Protein AF-A0A1F6TZZ5-F1 (afdb_monomer_lite)

Sequence (284 aa):
YVLGDTPPGDLNQVAGKVRQALASRGFEVVGSYAPYPGAIVICATNQELKAAAAKAKNGGFGVAQRVAVTEAKGKLQVSYVNPEYLGIAYGLGKLEGVSAALKTALGANKTFGSKGIPAEKLGPGEYHYGMLMPYFQDVDLLRDYPDYKTAVETVEKNLAAGAGGTVRVYRIDLPGKEVSVFGVGIPTGAIDGPGKGDKDTDKEIMDIVDWQELRHTAFLPYELMVTGGRIIALRGRYRIALHFPDTTMTGAHGFTKITTAPFGIMVALEAASGFKRDLPTRNE

pLDDT: mean 93.43, std 9.79, range [37.53, 98.94]

Structure (mmCIF, N/CA/C/O backbone):
data_AF-A0A1F6TZZ5-F1
#
_entry.id   AF-A0A1F6TZZ5-F1
#
loop_
_atom_site.group_PDB
_atom_site.id
_atom_site.type_symbol
_atom_site.label_atom_id
_atom_site.label_alt_id
_atom_site.label_comp_id
_atom_site.label_asym_id
_atom_site.label_entity_id
_atom_site.label_seq_id
_atom_site.pdbx_PDB_ins_code
_atom_site.Cartn_x
_atom_site.Cartn_y
_atom_site.Cartn_z
_atom_site.occupancy
_atom_site.B_iso_or_equiv
_atom_site.auth_seq_id
_atom_site.auth_comp_id
_atom_site.auth_asym_id
_atom_site.auth_atom_id
_atom_site.pdbx_PDB_model_num
ATOM 1 N N . TYR A 1 1 ? -12.246 3.348 4.617 1.00 97.38 1 TYR A N 1
ATOM 2 C CA . TYR A 1 1 ? -11.838 2.132 5.355 1.00 97.38 1 TYR A CA 1
ATOM 3 C C . TYR A 1 1 ? -13.040 1.485 6.015 1.00 97.38 1 TYR A C 1
ATOM 5 O O . TYR A 1 1 ? -14.100 2.106 6.081 1.00 97.38 1 TYR A O 1
ATOM 13 N N . VAL A 1 2 ? -12.887 0.250 6.485 1.00 98.44 2 VAL A N 1
ATOM 14 C CA . VAL A 1 2 ? -13.892 -0.475 7.270 1.00 98.44 2 VAL A CA 1
ATOM 15 C C . VAL A 1 2 ? -13.257 -0.919 8.582 1.00 98.44 2 VAL A C 1
ATOM 17 O O . VAL A 1 2 ? -12.155 -1.466 8.584 1.00 98.44 2 VAL A O 1
ATOM 20 N N . LEU A 1 3 ? -13.925 -0.627 9.697 1.00 98.56 3 LEU A N 1
ATOM 21 C CA . LEU A 1 3 ? -13.541 -1.097 11.023 1.00 98.56 3 LEU A CA 1
ATOM 22 C C . LEU A 1 3 ? -14.090 -2.510 11.206 1.00 98.56 3 LEU A C 1
ATOM 24 O O . LEU A 1 3 ? -15.292 -2.729 11.047 1.00 98.56 3 LEU A O 1
ATOM 28 N N . GLY A 1 4 ? -13.210 -3.444 11.534 1.00 98.38 4 GLY A N 1
ATOM 29 C CA . GLY A 1 4 ? -13.549 -4.822 11.846 1.00 98.38 4 GLY A CA 1
ATOM 30 C C . GLY A 1 4 ? -13.710 -5.074 13.343 1.00 98.38 4 GLY A C 1
ATOM 31 O O . GLY A 1 4 ? -13.666 -4.162 14.175 1.00 98.38 4 GLY A O 1
ATOM 32 N N . ASP A 1 5 ? -13.888 -6.342 13.674 1.00 98.00 5 ASP A N 1
ATOM 33 C CA . ASP A 1 5 ? -13.858 -6.874 15.023 1.00 98.00 5 ASP A CA 1
ATOM 34 C C . ASP A 1 5 ? -12.419 -6.934 15.518 1.00 98.00 5 ASP A C 1
ATOM 36 O O . ASP A 1 5 ? -11.509 -7.390 14.824 1.00 98.00 5 ASP A O 1
ATOM 40 N N . THR A 1 6 ? -12.213 -6.475 16.749 1.00 97.38 6 THR A N 1
ATOM 41 C CA . THR A 1 6 ? -10.911 -6.564 17.409 1.00 97.38 6 THR A CA 1
ATOM 42 C C . THR A 1 6 ? -10.959 -7.725 18.397 1.00 97.38 6 THR A C 1
ATOM 44 O O . THR A 1 6 ? -11.565 -7.583 19.462 1.00 97.38 6 THR A O 1
ATOM 47 N N . PRO A 1 7 ? -10.373 -8.890 18.066 1.00 96.38 7 PRO A N 1
ATOM 48 C CA . PRO A 1 7 ? -10.328 -10.004 18.999 1.00 96.38 7 PRO A CA 1
ATOM 49 C C . PRO A 1 7 ? -9.460 -9.644 20.218 1.00 96.38 7 PRO A C 1
ATOM 51 O O . PRO A 1 7 ? -8.579 -8.791 20.118 1.00 96.38 7 PRO A O 1
ATOM 54 N N . PRO A 1 8 ? -9.653 -10.309 21.369 1.00 96.25 8 PRO A N 1
ATOM 55 C CA . PRO A 1 8 ? -8.820 -10.075 22.544 1.00 96.25 8 PRO A CA 1
ATOM 56 C C . PRO A 1 8 ? -7.375 -10.534 22.303 1.00 96.25 8 PRO A C 1
ATOM 58 O O . PRO A 1 8 ? -7.149 -11.536 21.615 1.00 96.25 8 PRO A O 1
ATOM 61 N N . GLY A 1 9 ? -6.412 -9.848 22.915 1.00 97.31 9 GLY A N 1
ATOM 62 C CA . GLY A 1 9 ? -4.989 -10.193 22.878 1.00 97.31 9 GLY A CA 1
ATOM 63 C C . GLY A 1 9 ? -4.092 -8.972 22.706 1.00 97.31 9 GLY A C 1
ATOM 64 O O . GLY A 1 9 ? -4.578 -7.853 22.538 1.00 97.31 9 GLY A O 1
ATOM 65 N N . ASP A 1 10 ? -2.782 -9.200 22.742 1.00 97.81 10 ASP A N 1
ATOM 66 C CA . ASP A 1 10 ? -1.794 -8.189 22.356 1.00 97.81 10 ASP A CA 1
ATOM 67 C C . ASP A 1 10 ? -1.711 -8.015 20.826 1.00 97.81 10 ASP A C 1
ATOM 69 O O . ASP A 1 10 ? -2.322 -8.758 20.051 1.00 97.81 10 ASP A O 1
ATOM 73 N N . LEU A 1 11 ? -0.931 -7.026 20.381 1.00 97.94 11 LEU A N 1
ATOM 74 C CA . LEU A 1 11 ? -0.769 -6.668 18.969 1.00 97.94 11 LEU A CA 1
ATOM 75 C C . LEU A 1 11 ? -0.420 -7.876 18.078 1.00 97.94 11 LEU A C 1
ATOM 77 O O . LEU A 1 11 ? -1.020 -8.063 17.016 1.00 97.94 11 LEU A O 1
ATOM 81 N N . ASN A 1 12 ? 0.522 -8.717 18.511 1.00 98.19 12 ASN A N 1
ATOM 82 C CA . ASN A 1 12 ? 0.995 -9.861 17.733 1.00 98.19 12 ASN A CA 1
ATOM 83 C C . ASN A 1 12 ? -0.031 -10.994 17.724 1.00 98.19 12 ASN A C 1
ATOM 85 O O . ASN A 1 12 ? -0.268 -11.605 16.678 1.00 98.19 12 ASN A O 1
ATOM 89 N N . GLN A 1 13 ? -0.681 -11.246 18.861 1.00 98.62 13 GLN A N 1
ATOM 90 C CA . GLN A 1 13 ? -1.758 -12.228 18.970 1.00 98.62 13 GLN A CA 1
ATOM 91 C C . GLN A 1 13 ? -2.943 -11.860 18.073 1.00 98.62 13 GLN A C 1
ATOM 93 O O . GLN A 1 13 ? -3.448 -12.710 17.333 1.00 98.62 13 GLN A O 1
ATOM 98 N N . VAL A 1 14 ? -3.370 -10.594 18.091 1.00 98.81 14 VAL A N 1
ATOM 99 C CA . VAL A 1 14 ? -4.452 -10.100 17.230 1.00 98.81 14 VAL A CA 1
ATOM 100 C C . VAL A 1 14 ? -4.057 -10.206 15.761 1.00 98.81 14 VAL A C 1
ATOM 102 O O . VAL A 1 14 ? -4.822 -10.750 14.965 1.00 98.81 14 VAL A O 1
ATOM 105 N N . ALA A 1 15 ? -2.843 -9.795 15.392 1.00 98.75 15 ALA A N 1
ATOM 106 C CA . ALA A 1 15 ? -2.352 -9.949 14.026 1.00 98.75 15 ALA A CA 1
ATOM 107 C C . ALA A 1 15 ? -2.296 -11.424 13.582 1.00 98.75 15 ALA A C 1
ATOM 109 O O . ALA A 1 15 ? -2.584 -11.735 12.425 1.00 98.75 15 ALA A O 1
ATOM 110 N N . GLY A 1 16 ? -1.946 -12.355 14.475 1.00 98.75 16 GLY A N 1
ATOM 111 C CA . GLY A 1 16 ? -2.005 -13.796 14.214 1.00 98.75 16 GLY A CA 1
ATOM 112 C C . GLY A 1 16 ? -3.426 -14.277 13.905 1.00 98.75 16 GLY A C 1
ATOM 113 O O . GLY A 1 16 ? -3.645 -14.942 12.890 1.00 98.75 16 GLY A O 1
ATOM 114 N N . LYS A 1 17 ? -4.405 -13.865 14.719 1.00 98.81 17 LYS A N 1
ATOM 115 C CA . LYS A 1 17 ? -5.830 -14.183 14.519 1.00 98.81 17 LYS A CA 1
ATOM 116 C C . LYS A 1 17 ? -6.373 -13.608 13.211 1.00 98.81 17 LYS A C 1
ATOM 118 O O . LYS A 1 17 ? -7.076 -14.309 12.491 1.00 98.81 17 LYS A O 1
ATOM 123 N N . VAL A 1 18 ? -6.000 -12.375 12.860 1.00 98.81 18 VAL A N 1
ATOM 124 C CA . VAL A 1 18 ? -6.390 -11.747 11.585 1.00 98.81 18 VAL A CA 1
ATOM 125 C C . VAL A 1 18 ? -5.864 -12.546 10.389 1.00 98.81 18 VAL A C 1
ATOM 127 O O . VAL A 1 18 ? -6.629 -12.827 9.469 1.00 98.81 18 VAL A O 1
ATOM 130 N N . ARG A 1 19 ? -4.593 -12.978 10.401 1.00 98.81 19 ARG A N 1
ATOM 131 C CA . ARG A 1 19 ? -4.028 -13.811 9.316 1.00 98.81 19 ARG A CA 1
ATOM 132 C C . ARG A 1 19 ? -4.793 -15.125 9.147 1.00 98.81 19 ARG A C 1
ATOM 134 O O . ARG A 1 19 ? -5.119 -15.499 8.024 1.00 98.81 19 ARG A O 1
ATOM 141 N N . GLN A 1 20 ? -5.108 -15.800 10.252 1.00 98.69 20 GLN A N 1
ATOM 142 C CA . GLN A 1 20 ? -5.877 -17.048 10.234 1.00 98.69 20 GLN A CA 1
ATOM 143 C C . GLN A 1 20 ? -7.304 -16.833 9.714 1.00 98.69 20 GLN A C 1
ATOM 145 O O . GLN A 1 20 ? -7.776 -17.599 8.873 1.00 98.69 20 GLN A O 1
ATOM 150 N N . ALA A 1 21 ? -7.973 -15.768 10.163 1.00 98.75 21 ALA A N 1
ATOM 151 C CA . ALA A 1 21 ? -9.318 -15.426 9.719 1.00 98.75 21 ALA A CA 1
ATOM 152 C C . ALA A 1 21 ? -9.364 -15.140 8.209 1.00 98.75 21 ALA A C 1
ATOM 154 O O . ALA A 1 21 ? -10.234 -15.668 7.516 1.00 98.75 21 ALA A O 1
ATOM 155 N N . LEU A 1 22 ? -8.392 -14.387 7.682 1.00 98.75 22 LEU A N 1
ATOM 156 C CA . LEU A 1 22 ? -8.240 -14.152 6.243 1.00 98.75 22 LEU A CA 1
ATOM 157 C C . LEU A 1 22 ? -8.046 -15.468 5.475 1.00 98.75 22 LEU A C 1
ATOM 159 O O . LEU A 1 22 ? -8.796 -15.747 4.537 1.00 98.75 22 LEU A O 1
ATOM 163 N N . ALA A 1 23 ? -7.102 -16.309 5.908 1.00 98.38 23 ALA A N 1
ATOM 164 C CA . ALA A 1 23 ? -6.827 -17.595 5.267 1.00 98.38 23 ALA A CA 1
ATOM 165 C C . ALA A 1 23 ? -8.064 -18.509 5.229 1.00 98.38 23 ALA A C 1
ATOM 167 O O . ALA A 1 23 ? -8.374 -19.096 4.193 1.00 98.38 23 ALA A O 1
ATOM 168 N N . SER A 1 24 ? -8.843 -18.550 6.316 1.00 98.06 24 SER A N 1
ATOM 169 C CA . SER A 1 24 ? -10.090 -19.327 6.390 1.00 98.06 24 SER A CA 1
ATOM 170 C C . SER A 1 24 ? -11.168 -18.887 5.387 1.00 98.06 24 SER A C 1
ATOM 172 O O . SER A 1 24 ? -12.120 -19.627 5.139 1.00 98.06 24 SER A O 1
ATOM 174 N N . ARG A 1 25 ? -11.031 -17.689 4.799 1.00 97.94 25 ARG A N 1
ATOM 175 C CA . ARG A 1 25 ? -11.937 -17.122 3.787 1.00 97.94 25 ARG A CA 1
ATOM 176 C C . ARG A 1 25 ? -11.306 -17.029 2.397 1.00 97.94 25 ARG A C 1
ATOM 178 O O . ARG A 1 25 ? -11.765 -16.248 1.568 1.00 97.94 25 ARG A O 1
ATOM 185 N N . GLY A 1 26 ? -10.282 -17.840 2.129 1.00 97.56 26 GLY A N 1
ATOM 186 C CA . GLY A 1 26 ? -9.688 -17.974 0.797 1.00 97.56 26 GLY A CA 1
ATOM 187 C C . GLY A 1 26 ? -8.742 -16.839 0.408 1.00 97.56 26 GLY A C 1
ATOM 188 O O . GLY A 1 26 ? -8.417 -16.697 -0.771 1.00 97.56 26 GLY A O 1
ATOM 189 N N . PHE A 1 27 ? -8.297 -16.034 1.377 1.00 98.75 27 PHE A N 1
ATOM 190 C CA . PHE A 1 27 ? -7.207 -15.094 1.158 1.00 98.75 27 PHE A CA 1
ATOM 191 C C . PHE A 1 27 ? -5.850 -15.774 1.342 1.00 98.75 27 PHE A C 1
ATOM 193 O O . PHE A 1 27 ? -5.595 -16.464 2.324 1.00 98.75 27 PHE A O 1
ATOM 200 N N . GLU A 1 28 ? -4.944 -15.503 0.420 1.00 98.69 28 GLU A N 1
ATOM 201 C CA . GLU A 1 28 ? -3.522 -15.784 0.538 1.00 98.69 28 GLU A CA 1
ATOM 202 C C . GLU A 1 28 ? -2.854 -14.598 1.244 1.00 98.69 28 GLU A C 1
ATOM 204 O O . GLU A 1 28 ? -2.852 -13.488 0.714 1.00 98.69 28 GLU A O 1
ATOM 209 N N . VAL A 1 29 ? -2.297 -14.803 2.442 1.00 98.75 29 VAL A N 1
ATOM 210 C CA . VAL A 1 29 ? -1.493 -13.773 3.119 1.00 98.75 29 VAL A CA 1
ATOM 211 C C . VAL A 1 29 ? -0.112 -13.736 2.469 1.00 98.75 29 VAL A C 1
ATOM 213 O O . VAL A 1 29 ? 0.668 -14.670 2.621 1.00 98.75 29 VAL A O 1
ATOM 216 N N . VAL A 1 30 ? 0.189 -12.651 1.758 1.00 98.69 30 VAL A N 1
ATOM 217 C CA . VAL A 1 30 ? 1.402 -12.517 0.926 1.00 98.69 30 VAL A CA 1
ATOM 218 C C . VAL A 1 30 ? 2.533 -11.764 1.617 1.00 98.69 30 VAL A C 1
ATOM 220 O O . VAL A 1 30 ? 3.660 -11.738 1.128 1.00 98.69 30 VAL A O 1
ATOM 223 N N . GLY A 1 31 ? 2.232 -11.109 2.736 1.00 98.56 31 GLY A N 1
ATOM 224 C CA . GLY A 1 31 ? 3.205 -10.312 3.458 1.00 98.56 31 GLY A CA 1
ATOM 225 C C . GLY A 1 31 ? 2.620 -9.627 4.678 1.00 98.56 31 GLY A C 1
ATOM 226 O O . GLY A 1 31 ? 1.407 -9.466 4.822 1.00 98.56 31 GLY A O 1
ATOM 227 N N . SER A 1 32 ? 3.503 -9.202 5.569 1.00 98.44 32 SER A N 1
ATOM 228 C CA . SER A 1 32 ? 3.151 -8.318 6.672 1.00 98.44 32 SER A CA 1
ATOM 229 C C . SER A 1 32 ? 4.380 -7.584 7.170 1.00 98.44 32 SER A C 1
ATOM 231 O O . SER A 1 32 ? 5.465 -8.159 7.150 1.00 98.44 32 SER A O 1
ATOM 233 N N . TYR A 1 33 ? 4.206 -6.366 7.666 1.00 98.44 33 TYR A N 1
ATOM 234 C CA . TYR A 1 33 ? 5.295 -5.601 8.264 1.00 98.44 33 TYR A CA 1
ATOM 235 C C . TYR A 1 33 ? 4.780 -4.633 9.331 1.00 98.44 33 TYR A C 1
ATOM 237 O O . TYR A 1 33 ? 3.577 -4.374 9.416 1.00 98.44 33 TYR A O 1
ATOM 245 N N . ALA A 1 34 ? 5.698 -4.123 10.147 1.00 98.25 34 ALA A N 1
ATOM 246 C CA . ALA A 1 34 ? 5.423 -3.106 11.151 1.00 98.25 34 ALA A CA 1
ATOM 247 C C . ALA A 1 34 ? 6.018 -1.767 10.682 1.00 98.25 34 ALA A C 1
ATOM 249 O O . ALA A 1 34 ? 7.235 -1.602 10.774 1.00 98.25 34 ALA A O 1
ATOM 250 N N . PRO A 1 35 ? 5.209 -0.830 10.148 1.00 96.44 35 PRO A N 1
ATOM 251 C CA . PRO A 1 35 ? 5.725 0.453 9.662 1.00 96.44 35 PRO A CA 1
ATOM 252 C C . PRO A 1 35 ? 6.249 1.350 10.791 1.00 96.44 35 PRO A C 1
ATOM 254 O O . PRO A 1 35 ? 7.120 2.185 10.570 1.00 96.44 35 PRO A O 1
ATOM 257 N N . TYR A 1 36 ? 5.713 1.183 12.000 1.00 95.31 36 TYR A N 1
ATOM 258 C CA . TYR A 1 36 ? 6.111 1.888 13.214 1.00 95.31 36 TYR A CA 1
ATOM 259 C C . TYR A 1 36 ? 5.618 1.112 14.451 1.00 95.31 36 TYR A C 1
ATOM 261 O O . TYR A 1 36 ? 4.753 0.236 14.322 1.00 95.31 36 TYR A O 1
ATOM 269 N N . PRO A 1 37 ? 6.154 1.392 15.657 1.00 95.88 37 PRO A N 1
ATOM 270 C CA . PRO A 1 37 ? 5.721 0.728 16.884 1.00 95.88 37 PRO A CA 1
ATOM 271 C C . PRO A 1 37 ? 4.207 0.825 17.101 1.00 95.88 37 PRO A C 1
ATOM 273 O O . PRO A 1 37 ? 3.607 1.875 16.887 1.00 95.88 37 PRO A O 1
ATOM 276 N N . GLY A 1 38 ? 3.590 -0.278 17.529 1.00 97.44 38 GLY A N 1
ATOM 277 C CA . GLY A 1 38 ? 2.144 -0.343 17.756 1.00 97.44 38 GLY A CA 1
ATOM 278 C C . GLY A 1 38 ? 1.305 -0.612 16.503 1.00 97.44 38 GLY A C 1
ATOM 279 O O . GLY A 1 38 ? 0.089 -0.713 16.627 1.00 97.44 38 GLY A O 1
ATOM 280 N N . ALA A 1 39 ? 1.908 -0.771 15.319 1.00 98.31 39 ALA A N 1
ATOM 281 C CA . ALA A 1 39 ? 1.196 -1.047 14.072 1.00 98.31 39 ALA A CA 1
ATOM 282 C C . ALA A 1 39 ? 1.741 -2.271 13.334 1.00 98.31 39 ALA A C 1
ATOM 284 O O . ALA A 1 39 ? 2.947 -2.437 13.167 1.00 98.31 39 ALA A O 1
ATOM 285 N N . ILE A 1 40 ? 0.832 -3.102 12.826 1.00 98.81 40 ILE A N 1
ATOM 286 C CA . ILE A 1 40 ? 1.115 -4.202 11.906 1.00 98.81 40 ILE A CA 1
ATOM 287 C C . ILE A 1 40 ? 0.167 -4.085 10.718 1.00 98.81 40 ILE A C 1
ATOM 289 O O . ILE A 1 40 ? -1.052 -4.089 10.881 1.00 98.81 40 ILE A O 1
ATOM 293 N N . VAL A 1 41 ? 0.726 -4.051 9.514 1.00 98.88 41 VAL A N 1
ATOM 294 C CA . VAL A 1 41 ? -0.024 -4.175 8.264 1.00 98.88 41 VAL A CA 1
ATOM 295 C C . VAL A 1 41 ? 0.137 -5.594 7.737 1.00 98.88 41 VAL A C 1
ATOM 297 O O . VAL A 1 41 ? 1.247 -6.109 7.628 1.00 98.88 41 VAL A O 1
ATOM 300 N N . ILE A 1 42 ? -0.979 -6.220 7.386 1.00 98.94 42 ILE A N 1
ATOM 301 C CA . ILE A 1 42 ? -1.088 -7.537 6.767 1.00 98.94 42 ILE A CA 1
ATOM 302 C C . ILE A 1 42 ? -1.626 -7.329 5.352 1.00 98.94 42 ILE A C 1
ATOM 304 O O . ILE A 1 42 ? -2.680 -6.722 5.156 1.00 98.94 42 ILE A O 1
ATOM 308 N N . CYS A 1 43 ? -0.897 -7.837 4.364 1.00 98.88 43 CYS A N 1
ATOM 309 C CA . CYS A 1 43 ? -1.280 -7.791 2.960 1.00 98.88 43 CYS A CA 1
ATOM 310 C C . CYS A 1 43 ? -1.721 -9.182 2.519 1.00 98.88 43 CYS A C 1
ATOM 312 O O . CYS A 1 43 ? -1.019 -10.172 2.749 1.00 98.88 43 CYS A O 1
ATOM 314 N N . ALA A 1 44 ? -2.879 -9.257 1.877 1.00 98.81 44 ALA A N 1
ATOM 315 C CA . ALA A 1 44 ? -3.435 -10.504 1.389 1.00 98.81 44 ALA A CA 1
ATOM 316 C C . ALA A 1 44 ? -4.045 -10.332 -0.002 1.00 98.81 44 ALA A C 1
ATOM 318 O O . ALA A 1 44 ? -4.443 -9.240 -0.388 1.00 98.81 44 ALA A O 1
ATOM 319 N N . THR A 1 45 ? -4.133 -11.408 -0.767 1.00 98.81 45 THR A N 1
ATOM 320 C CA . THR A 1 45 ? -4.762 -11.423 -2.092 1.00 98.81 45 THR A CA 1
ATOM 321 C C . THR A 1 45 ? -5.690 -12.624 -2.214 1.00 98.81 45 THR A C 1
ATOM 323 O O . THR A 1 45 ? -5.696 -13.499 -1.354 1.00 98.81 45 THR A O 1
ATOM 326 N N . ASN A 1 46 ? -6.505 -12.678 -3.259 1.00 98.31 46 ASN A N 1
ATOM 327 C CA . ASN A 1 46 ? -7.321 -13.843 -3.581 1.00 98.31 46 ASN A CA 1
ATOM 328 C C . ASN A 1 46 ? -7.546 -13.923 -5.100 1.00 98.31 46 ASN A C 1
ATOM 330 O O . ASN A 1 46 ? -7.082 -13.071 -5.861 1.00 98.31 46 ASN A O 1
ATOM 334 N N . GLN A 1 47 ? -8.246 -14.964 -5.553 1.00 97.62 47 GLN A N 1
ATOM 335 C CA . GLN A 1 47 ? -8.490 -15.175 -6.984 1.00 97.62 47 GLN A CA 1
ATOM 336 C C . GLN A 1 47 ? -9.304 -14.043 -7.626 1.00 97.62 47 GLN A C 1
ATOM 338 O O . GLN A 1 47 ? -9.001 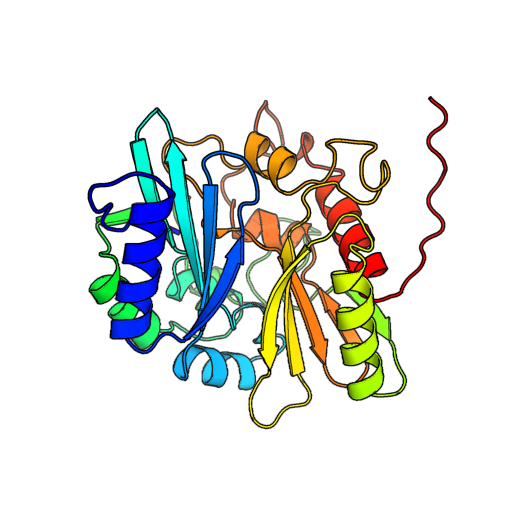-13.641 -8.745 1.00 97.62 47 GLN A O 1
ATOM 343 N N . GLU A 1 48 ? -10.295 -13.489 -6.921 1.00 97.94 48 GLU A N 1
ATOM 344 C CA . GLU A 1 48 ? -11.108 -12.376 -7.427 1.00 97.94 48 GLU A CA 1
ATOM 345 C C . GLU A 1 48 ? -10.266 -11.108 -7.631 1.00 97.94 48 GLU A C 1
ATOM 347 O O . GLU A 1 48 ? -10.324 -10.510 -8.704 1.00 97.94 48 GLU A O 1
ATOM 352 N N . LEU A 1 49 ? -9.415 -10.751 -6.660 1.00 98.50 49 LEU A N 1
ATOM 353 C CA . LEU A 1 49 ? -8.484 -9.623 -6.760 1.00 98.50 49 LEU A CA 1
ATOM 354 C C . LEU A 1 49 ? -7.506 -9.804 -7.921 1.00 98.50 49 LEU A C 1
ATOM 356 O O . LEU A 1 49 ? -7.344 -8.890 -8.728 1.00 98.50 49 LEU A O 1
ATOM 360 N N . LYS A 1 50 ? -6.887 -10.986 -8.051 1.00 98.50 50 LYS A N 1
ATOM 361 C CA . LYS A 1 50 ? -5.970 -11.292 -9.164 1.00 98.50 50 LYS A CA 1
ATOM 362 C C . LYS A 1 50 ? -6.684 -11.199 -10.516 1.00 98.50 50 LYS A C 1
ATOM 364 O O . LYS A 1 50 ? -6.154 -10.590 -11.444 1.00 98.50 50 LYS A O 1
ATOM 369 N N . ALA A 1 51 ? -7.897 -11.742 -10.625 1.00 97.62 51 ALA A N 1
ATOM 370 C CA . ALA A 1 51 ? -8.684 -11.711 -11.856 1.00 97.62 51 ALA A CA 1
ATOM 371 C C . ALA A 1 51 ? -9.136 -10.292 -12.236 1.00 97.62 51 ALA A C 1
ATOM 373 O O . ALA A 1 51 ? -9.090 -9.933 -13.414 1.00 97.62 51 ALA A O 1
ATOM 374 N N . ALA A 1 52 ? -9.554 -9.479 -11.264 1.00 97.94 52 ALA A N 1
ATOM 375 C CA . ALA A 1 52 ? -9.925 -8.086 -11.491 1.00 97.94 52 ALA A CA 1
ATOM 376 C C . ALA A 1 52 ? -8.702 -7.243 -11.889 1.00 97.94 52 ALA A C 1
ATOM 378 O O . ALA A 1 52 ? -8.729 -6.554 -12.911 1.00 97.94 52 ALA A O 1
ATOM 379 N N . ALA A 1 53 ? -7.596 -7.375 -11.149 1.00 98.00 53 ALA A N 1
ATOM 380 C CA . ALA A 1 53 ? -6.335 -6.692 -11.431 1.00 98.00 53 ALA A CA 1
ATOM 381 C C . ALA A 1 53 ? -5.792 -7.028 -12.826 1.00 98.00 53 ALA A C 1
ATOM 383 O O . ALA A 1 53 ? -5.312 -6.146 -13.534 1.00 98.00 53 ALA A O 1
ATOM 384 N N . ALA A 1 54 ? -5.918 -8.286 -13.259 1.00 96.81 54 ALA A N 1
ATOM 385 C CA . ALA A 1 54 ? -5.501 -8.708 -14.590 1.00 96.81 54 ALA A CA 1
ATOM 386 C C . ALA A 1 54 ? -6.350 -8.092 -15.716 1.00 96.81 54 ALA A C 1
ATOM 388 O O . ALA A 1 54 ? -5.861 -7.991 -16.837 1.00 96.81 54 ALA A O 1
ATOM 389 N N . LYS A 1 55 ? -7.592 -7.663 -15.475 1.00 95.31 55 LYS A N 1
ATOM 390 C CA . LYS A 1 55 ? -8.456 -7.073 -16.517 1.00 95.31 55 LYS A CA 1
ATOM 391 C C . LYS A 1 55 ? -8.305 -5.557 -16.637 1.00 95.31 55 LYS A C 1
ATOM 393 O O . LYS A 1 55 ? -8.505 -5.017 -17.722 1.00 95.31 55 LYS A O 1
ATOM 398 N N . ALA A 1 56 ? -7.945 -4.880 -15.552 1.00 95.25 56 ALA A N 1
ATOM 399 C CA . ALA A 1 56 ? -7.874 -3.425 -15.504 1.00 95.25 56 ALA A CA 1
ATOM 400 C C . ALA A 1 56 ? -6.500 -2.877 -15.931 1.00 95.25 56 ALA A C 1
ATOM 402 O O . ALA A 1 56 ? -5.447 -3.442 -15.619 1.00 95.25 56 ALA A O 1
ATOM 403 N N . LYS A 1 57 ? -6.493 -1.719 -16.603 1.00 94.44 57 LYS A N 1
ATOM 404 C CA . LYS A 1 57 ? -5.262 -0.953 -16.847 1.00 94.44 57 LYS A CA 1
ATOM 405 C C . LYS A 1 57 ? -4.684 -0.518 -15.502 1.00 94.44 57 LYS A C 1
ATOM 407 O O . LYS A 1 57 ? -5.400 0.062 -14.699 1.00 94.44 57 LYS A O 1
ATOM 412 N N . ASN A 1 58 ? -3.401 -0.790 -15.270 1.00 96.38 58 ASN A N 1
ATOM 413 C CA . ASN A 1 58 ? -2.729 -0.565 -13.985 1.00 96.38 58 ASN A CA 1
ATOM 414 C C . ASN A 1 58 ? -3.391 -1.281 -12.784 1.00 96.38 58 ASN A C 1
ATOM 416 O O . ASN A 1 58 ? -3.105 -0.948 -11.635 1.00 96.38 58 ASN A O 1
ATOM 420 N N . GLY A 1 59 ? -4.236 -2.293 -13.028 1.00 96.88 59 GLY A N 1
ATOM 421 C CA . GLY A 1 59 ? -5.013 -2.968 -11.985 1.00 96.88 59 GLY A CA 1
ATOM 422 C C . GLY A 1 59 ? -4.171 -3.667 -10.916 1.00 96.88 59 GLY A C 1
ATOM 423 O O . GLY A 1 59 ? -4.644 -3.877 -9.800 1.00 96.88 59 GLY A O 1
ATOM 424 N N . GLY A 1 60 ? -2.904 -3.970 -11.218 1.00 97.88 60 GLY A N 1
ATOM 425 C CA . GLY A 1 60 ? -1.954 -4.531 -10.259 1.00 97.88 60 GLY A CA 1
ATOM 426 C C . GLY A 1 60 ? -1.821 -3.707 -8.974 1.00 97.88 60 GLY A C 1
ATOM 427 O O . GLY A 1 60 ? -1.674 -4.294 -7.909 1.00 97.88 60 GLY A O 1
ATOM 428 N N . PHE A 1 61 ? -1.992 -2.380 -9.013 1.00 98.44 61 PHE A N 1
ATOM 429 C CA . PHE A 1 61 ? -1.925 -1.548 -7.802 1.00 98.44 61 PHE A CA 1
ATOM 430 C C . PHE A 1 61 ? -3.008 -1.856 -6.754 1.00 98.44 61 PHE A C 1
ATOM 432 O O . PHE A 1 61 ? -2.860 -1.465 -5.599 1.00 98.44 61 PHE A O 1
ATOM 439 N N . GLY A 1 62 ? -4.087 -2.555 -7.120 1.00 97.75 62 GLY A N 1
ATOM 440 C CA . GLY A 1 62 ? -5.122 -3.003 -6.181 1.00 97.75 62 GLY A CA 1
ATOM 441 C C . GLY A 1 62 ? -5.181 -4.518 -5.988 1.00 97.75 62 GLY A C 1
ATOM 442 O O . GLY A 1 62 ? -6.167 -5.014 -5.454 1.00 97.75 62 GLY A O 1
ATOM 443 N N . VAL A 1 63 ? -4.159 -5.272 -6.414 1.00 98.62 63 VAL A N 1
ATOM 444 C CA . VAL A 1 63 ? -4.155 -6.744 -6.298 1.00 98.62 63 VAL A CA 1
ATOM 445 C C . VAL A 1 63 ? -4.033 -7.238 -4.849 1.00 98.62 63 VAL A C 1
ATOM 447 O O . VAL A 1 63 ? -4.412 -8.371 -4.535 1.00 98.62 63 VAL A O 1
ATOM 450 N N . ALA A 1 64 ? -3.506 -6.397 -3.958 1.00 98.62 64 ALA A N 1
ATOM 451 C CA . ALA A 1 64 ? -3.390 -6.678 -2.536 1.00 98.62 64 ALA A CA 1
ATOM 452 C C . ALA A 1 64 ? -4.472 -5.939 -1.740 1.00 98.62 64 ALA A C 1
ATOM 454 O O . ALA A 1 64 ? -4.547 -4.708 -1.731 1.00 98.62 64 ALA A O 1
ATOM 455 N N . GLN A 1 65 ? -5.253 -6.701 -0.984 1.00 98.69 65 GLN A N 1
ATOM 456 C CA . GLN A 1 65 ? -6.031 -6.190 0.127 1.00 98.69 65 GLN A CA 1
ATOM 457 C C . GLN A 1 65 ? -5.103 -5.905 1.311 1.00 98.69 65 GLN A C 1
ATOM 459 O O . GLN A 1 65 ? -4.304 -6.751 1.717 1.00 98.69 65 GLN A O 1
ATOM 464 N N . ARG A 1 66 ? -5.255 -4.720 1.902 1.00 98.75 66 ARG A N 1
ATOM 465 C CA . ARG A 1 66 ? -4.496 -4.281 3.076 1.00 98.75 66 ARG A CA 1
ATOM 466 C C . ARG A 1 66 ? -5.392 -4.283 4.310 1.00 98.75 66 ARG A C 1
ATOM 468 O O . ARG A 1 66 ? -6.515 -3.763 4.278 1.00 98.75 66 ARG A O 1
ATOM 475 N N . VAL A 1 67 ? -4.887 -4.880 5.383 1.00 98.88 67 VAL A N 1
ATOM 476 C CA . VAL A 1 67 ? -5.521 -4.971 6.701 1.00 98.88 67 VAL A CA 1
ATOM 477 C C . VAL A 1 67 ? -4.517 -4.487 7.738 1.00 98.88 67 VAL A C 1
ATOM 479 O O . VAL A 1 67 ? -3.356 -4.873 7.692 1.00 98.88 67 VAL A O 1
ATOM 482 N N . ALA A 1 68 ? -4.942 -3.658 8.678 1.00 98.75 68 ALA A N 1
ATOM 483 C CA . ALA A 1 68 ? -4.114 -3.182 9.770 1.00 98.75 68 ALA A CA 1
ATOM 484 C C . ALA A 1 68 ? -4.610 -3.715 11.110 1.00 98.75 68 ALA A C 1
ATOM 486 O O . ALA A 1 68 ? -5.813 -3.815 11.350 1.00 98.75 68 ALA A O 1
ATOM 487 N N . VAL A 1 69 ? -3.653 -4.000 11.986 1.00 98.81 69 VAL A N 1
ATOM 488 C CA . VAL A 1 69 ? -3.839 -4.092 13.429 1.00 98.81 69 VAL A CA 1
ATOM 489 C C . VAL A 1 69 ? -2.990 -2.988 14.032 1.00 98.81 69 VAL A C 1
ATOM 491 O O . VAL A 1 69 ? -1.769 -3.020 13.902 1.00 98.81 69 VAL A O 1
ATOM 494 N N . THR A 1 70 ? -3.616 -1.987 14.638 1.00 98.50 70 THR A N 1
ATOM 495 C CA . THR A 1 70 ? -2.887 -0.830 15.163 1.00 98.50 70 THR A CA 1
ATOM 496 C C . THR A 1 70 ? -3.411 -0.401 16.514 1.00 98.50 70 THR A C 1
ATOM 498 O O . THR A 1 70 ? -4.610 -0.463 16.782 1.00 98.50 70 THR A O 1
ATOM 501 N N . GLU A 1 71 ? -2.510 0.067 17.362 1.00 97.25 71 GLU A N 1
ATOM 502 C CA . GLU A 1 71 ? -2.854 0.718 18.609 1.00 97.25 71 GLU A CA 1
ATOM 503 C C . GLU A 1 71 ? -3.300 2.163 18.361 1.00 97.25 71 GLU A C 1
ATOM 505 O O . GLU A 1 71 ? -2.698 2.914 17.590 1.00 97.25 71 GLU A O 1
ATOM 510 N N . ALA A 1 72 ? -4.378 2.561 19.026 1.00 94.50 72 ALA A N 1
ATOM 511 C CA . ALA A 1 72 ? -4.879 3.922 19.048 1.00 94.50 72 ALA A CA 1
ATOM 512 C C . ALA A 1 72 ? -5.594 4.181 20.377 1.00 94.50 72 ALA A C 1
ATOM 514 O O . ALA A 1 72 ? -6.513 3.454 20.757 1.00 94.50 72 ALA A O 1
ATOM 515 N N . LYS A 1 73 ? -5.173 5.234 21.091 1.00 89.88 73 LYS A N 1
ATOM 516 C CA . LYS A 1 73 ? -5.717 5.615 22.409 1.00 89.88 73 LYS A CA 1
ATOM 517 C C . LYS A 1 73 ? -5.742 4.439 23.412 1.00 89.88 73 LYS A C 1
ATOM 519 O O . LYS A 1 73 ? -6.733 4.246 24.114 1.00 89.88 73 LYS A O 1
ATOM 524 N N . GLY A 1 74 ? -4.677 3.630 23.443 1.00 89.88 74 GLY A N 1
ATOM 525 C CA . GLY A 1 74 ? -4.538 2.480 24.349 1.00 89.88 74 GLY A CA 1
ATOM 526 C C . GLY A 1 74 ? -5.430 1.278 24.014 1.00 89.88 74 GLY A C 1
ATOM 527 O O . GLY A 1 74 ? -5.634 0.410 24.860 1.00 89.88 74 GLY A O 1
ATOM 528 N N . LYS A 1 75 ? -6.008 1.229 22.807 1.00 95.38 75 LYS A N 1
ATOM 529 C CA . LYS A 1 75 ? -6.817 0.106 22.314 1.00 95.38 75 LYS A CA 1
ATOM 530 C C . LYS A 1 75 ? -6.325 -0.338 20.947 1.00 95.38 75 LYS A C 1
ATOM 532 O O . LYS A 1 75 ? -5.915 0.489 20.137 1.00 95.38 75 LYS A O 1
ATOM 537 N N . LEU A 1 76 ? -6.419 -1.633 20.669 1.00 98.25 76 LEU A N 1
ATOM 538 C CA . LEU A 1 76 ? -6.181 -2.150 19.327 1.00 98.25 76 LEU A CA 1
ATOM 539 C C . LEU A 1 76 ? -7.392 -1.892 18.427 1.00 98.25 76 LEU A C 1
ATOM 541 O O . LEU A 1 76 ? -8.539 -1.927 18.871 1.00 98.25 76 LEU A O 1
ATOM 545 N N . GLN A 1 77 ? -7.113 -1.645 17.154 1.00 98.44 77 GLN A N 1
ATOM 546 C CA . GLN A 1 77 ? -8.087 -1.543 16.080 1.00 98.44 77 GLN A CA 1
ATOM 547 C C . GLN A 1 77 ? -7.690 -2.510 14.974 1.00 98.44 77 GLN A C 1
ATOM 549 O O . GLN A 1 77 ? -6.546 -2.489 14.519 1.00 98.44 77 GLN A O 1
ATOM 554 N N . VAL A 1 78 ? -8.645 -3.318 14.516 1.00 98.81 78 VAL A N 1
ATOM 555 C CA . VAL A 1 78 ? -8.534 -4.054 13.254 1.00 98.81 78 VAL A CA 1
ATOM 556 C C . VAL A 1 78 ? -9.313 -3.292 12.191 1.00 98.81 78 VAL A C 1
ATOM 558 O O . VAL A 1 78 ? -10.520 -3.091 12.327 1.00 98.81 78 VAL A O 1
ATOM 561 N N . SER A 1 79 ? -8.646 -2.850 11.130 1.00 98.69 79 SER A N 1
ATOM 562 C CA . SER A 1 79 ? -9.287 -2.131 10.026 1.00 98.69 79 SER A CA 1
ATOM 563 C C . SER A 1 79 ? -8.741 -2.578 8.679 1.00 98.69 79 SER A C 1
ATOM 565 O O . SER A 1 79 ? -7.646 -3.122 8.581 1.00 98.69 79 SER A O 1
ATOM 567 N N . TYR A 1 80 ? -9.508 -2.376 7.614 1.00 98.81 80 TYR A N 1
ATOM 568 C CA . TYR A 1 80 ? -9.076 -2.715 6.263 1.00 98.81 80 TYR A CA 1
ATOM 569 C C . TYR A 1 80 ? -9.518 -1.667 5.247 1.00 98.81 80 TYR A C 1
ATOM 571 O O . TYR A 1 80 ? -10.466 -0.900 5.464 1.00 98.81 80 TYR A O 1
ATOM 579 N N . VAL A 1 81 ? -8.796 -1.596 4.127 1.00 98.25 81 VAL A N 1
ATOM 580 C CA . VAL A 1 81 ? -9.194 -0.739 3.002 1.00 98.25 81 VAL A CA 1
ATOM 581 C C . VAL A 1 81 ? -10.555 -1.210 2.493 1.00 98.25 81 VAL A C 1
ATOM 583 O O . VAL A 1 81 ? -10.763 -2.408 2.333 1.00 98.25 81 VAL A O 1
ATOM 586 N N . ASN A 1 82 ? -11.485 -0.281 2.260 1.00 97.94 82 ASN A N 1
ATOM 587 C CA . ASN A 1 82 ? -12.801 -0.625 1.720 1.00 97.94 82 ASN A CA 1
ATOM 588 C C . ASN A 1 82 ? -12.620 -1.162 0.279 1.00 97.94 82 ASN A C 1
ATOM 590 O O . ASN A 1 82 ? -12.170 -0.379 -0.565 1.00 97.94 82 ASN A O 1
ATOM 594 N N . PRO A 1 83 ? -12.942 -2.444 -0.002 1.00 97.94 83 PRO A N 1
ATOM 595 C CA . PRO A 1 83 ? -12.685 -3.041 -1.311 1.00 97.94 83 PRO A CA 1
ATOM 596 C C . PRO A 1 83 ? -13.500 -2.394 -2.428 1.00 97.94 83 PRO A C 1
ATOM 598 O O . PRO A 1 83 ? -12.951 -2.162 -3.496 1.00 97.94 83 PRO A O 1
ATOM 601 N N . GLU A 1 84 ? -14.764 -2.036 -2.182 1.00 97.31 84 GLU A N 1
ATOM 602 C CA . GLU A 1 84 ? -15.598 -1.364 -3.186 1.00 97.31 84 GLU A CA 1
ATOM 603 C C . GLU A 1 84 ? -15.019 0.010 -3.541 1.00 97.31 84 GLU A C 1
ATOM 605 O O . GLU A 1 84 ? -14.863 0.332 -4.716 1.00 97.31 84 GLU A O 1
ATOM 610 N N . TYR A 1 85 ? -14.621 0.796 -2.535 1.00 97.44 85 TYR A N 1
ATOM 611 C CA . TYR A 1 85 ? -14.035 2.122 -2.757 1.00 97.44 85 TYR A CA 1
ATOM 612 C C . TYR A 1 85 ? -12.743 2.046 -3.581 1.00 97.44 85 TYR A C 1
ATOM 614 O O . TYR A 1 85 ? -12.611 2.714 -4.605 1.00 97.44 85 TYR A O 1
ATOM 622 N N . LEU A 1 86 ? -11.787 1.212 -3.156 1.00 97.25 86 LEU A N 1
ATOM 623 C CA . LEU A 1 86 ? -10.516 1.083 -3.871 1.00 97.25 86 LEU A CA 1
ATOM 624 C C . LEU A 1 86 ? -10.713 0.432 -5.244 1.00 97.25 86 LEU A C 1
ATOM 626 O O . LEU A 1 86 ? -10.083 0.833 -6.219 1.00 97.25 86 LEU A O 1
ATOM 630 N N . GLY A 1 87 ? -11.603 -0.556 -5.326 1.00 98.00 87 GLY A N 1
ATOM 631 C CA . GLY A 1 87 ? -11.900 -1.271 -6.553 1.00 98.00 87 GLY A CA 1
ATOM 632 C C . GLY A 1 87 ? -12.505 -0.362 -7.616 1.00 98.00 87 GLY A C 1
ATOM 633 O O . GLY A 1 87 ? -12.043 -0.375 -8.754 1.00 98.00 87 GLY A O 1
ATOM 634 N N . ILE A 1 88 ? -13.457 0.503 -7.257 1.00 97.75 88 ILE A N 1
ATOM 635 C CA . ILE A 1 88 ? -13.982 1.518 -8.180 1.00 97.75 88 ILE A CA 1
ATOM 636 C C . ILE A 1 88 ? -12.869 2.492 -8.577 1.00 97.75 88 ILE A C 1
ATOM 638 O O . ILE A 1 88 ? -12.671 2.719 -9.772 1.00 97.75 88 ILE A O 1
ATOM 642 N N . ALA A 1 89 ? -12.098 3.001 -7.609 1.00 97.06 89 ALA A N 1
ATOM 643 C CA . ALA A 1 89 ? -11.038 3.972 -7.872 1.00 97.06 89 ALA A CA 1
ATOM 644 C C . ALA A 1 89 ? -9.972 3.468 -8.849 1.00 97.06 89 ALA A C 1
ATOM 646 O O . ALA A 1 89 ? -9.474 4.220 -9.684 1.00 97.06 89 ALA A O 1
ATOM 647 N N . TYR A 1 90 ? -9.637 2.181 -8.759 1.00 97.69 90 TYR A N 1
ATOM 648 C CA . TYR A 1 90 ? -8.592 1.552 -9.568 1.00 97.69 90 TYR A CA 1
ATOM 649 C C . TYR A 1 90 ? -9.153 0.798 -10.785 1.00 97.69 90 TYR A C 1
ATOM 651 O O . TYR A 1 90 ? -8.401 0.158 -11.520 1.00 97.69 90 TYR A O 1
ATOM 659 N N . GLY A 1 91 ? -10.469 0.852 -11.021 1.00 97.50 91 GLY A N 1
ATOM 660 C CA . GLY A 1 91 ? -11.119 0.186 -12.154 1.00 97.50 91 GLY A CA 1
ATOM 661 C C . GLY A 1 91 ? -11.222 -1.342 -12.041 1.00 97.50 91 GLY A C 1
ATOM 662 O O . GLY A 1 91 ? -11.369 -2.019 -13.054 1.00 97.50 91 GLY A O 1
ATOM 663 N N . LEU A 1 92 ? -11.153 -1.896 -10.829 1.00 97.75 92 LEU A N 1
ATOM 664 C CA . LEU A 1 92 ? -11.312 -3.326 -10.525 1.00 97.75 92 LEU A CA 1
ATOM 665 C C . LEU A 1 92 ? -12.782 -3.762 -10.391 1.00 97.75 92 LEU A C 1
ATOM 667 O O . LEU A 1 92 ? -13.068 -4.953 -10.276 1.00 97.75 92 LEU A O 1
ATOM 671 N N . GLY A 1 93 ? -13.716 -2.808 -10.389 1.00 96.94 93 GLY A N 1
ATOM 672 C CA . GLY A 1 93 ? -15.122 -3.048 -10.069 1.00 96.94 93 GLY A CA 1
ATOM 673 C C . GLY A 1 93 ? -15.377 -3.058 -8.560 1.00 96.94 93 GLY A C 1
ATOM 674 O O . GLY A 1 93 ? -14.537 -2.629 -7.774 1.00 96.94 93 GLY A O 1
ATOM 675 N N . LYS A 1 94 ? -16.557 -3.525 -8.143 1.00 96.56 94 LYS A N 1
ATOM 676 C CA . LYS A 1 94 ? -17.014 -3.426 -6.744 1.00 96.56 94 LYS A CA 1
ATOM 677 C C . LYS A 1 94 ? -16.421 -4.459 -5.785 1.00 96.56 94 LYS A C 1
ATOM 679 O O . LYS A 1 94 ? -16.524 -4.275 -4.577 1.00 96.56 94 LYS A O 1
ATOM 684 N N . LEU A 1 95 ? -15.812 -5.525 -6.308 1.00 98.00 95 LEU A N 1
ATOM 685 C CA . LEU A 1 95 ? -15.176 -6.580 -5.509 1.00 98.00 95 LEU A CA 1
ATOM 686 C C . LEU A 1 95 ? -16.116 -7.142 -4.418 1.00 98.00 95 LEU A C 1
ATOM 688 O O . LEU A 1 95 ? -15.783 -7.178 -3.228 1.00 98.00 95 LEU A O 1
ATOM 692 N N . GLU A 1 96 ? -17.339 -7.511 -4.808 1.00 98.19 96 GLU A N 1
ATOM 693 C CA . GLU A 1 96 ? -18.397 -7.925 -3.877 1.00 98.19 96 GLU A CA 1
ATOM 694 C C . GLU A 1 96 ? -18.025 -9.202 -3.111 1.00 98.19 96 GLU A C 1
ATOM 69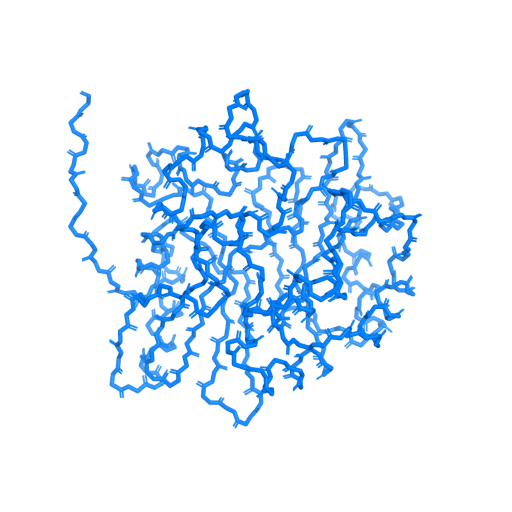6 O O . GLU A 1 96 ? -18.282 -9.291 -1.907 1.00 98.19 96 GLU A O 1
ATOM 701 N N . GLY A 1 97 ? -17.363 -10.164 -3.766 1.00 98.44 97 GLY A N 1
ATOM 702 C CA . GLY A 1 97 ? -16.928 -11.400 -3.114 1.00 98.44 97 GLY A CA 1
ATOM 703 C C . GLY A 1 97 ? -15.795 -11.152 -2.118 1.00 98.44 97 GLY A C 1
ATOM 704 O O . GLY A 1 97 ? -15.844 -11.653 -0.992 1.00 98.44 97 GLY A O 1
ATOM 705 N N . VAL A 1 98 ? -14.835 -10.286 -2.462 1.00 98.62 98 VAL A N 1
ATOM 706 C CA . VAL A 1 98 ? -13.785 -9.805 -1.543 1.00 98.62 98 VAL A CA 1
ATOM 707 C C . VAL A 1 98 ? -14.413 -9.134 -0.320 1.00 98.62 98 VAL A C 1
ATOM 709 O O . VAL A 1 98 ? -14.039 -9.439 0.814 1.00 98.62 98 VAL A O 1
ATOM 712 N N . SER A 1 99 ? -15.393 -8.253 -0.535 1.00 98.50 99 SER A N 1
ATOM 713 C CA . SER A 1 99 ? -16.096 -7.536 0.534 1.00 98.50 99 SER A CA 1
ATOM 714 C C . SER A 1 99 ? -16.850 -8.489 1.464 1.00 98.50 99 SER A C 1
ATOM 716 O O . SER A 1 99 ? -16.740 -8.377 2.686 1.00 98.50 99 SER A O 1
ATOM 718 N N . ALA A 1 100 ? -17.566 -9.471 0.909 1.00 98.62 100 ALA A N 1
ATOM 719 C CA . ALA A 1 100 ? -18.273 -10.486 1.686 1.00 98.62 100 ALA A CA 1
ATOM 720 C C . ALA A 1 100 ? -17.310 -11.378 2.490 1.00 98.62 100 ALA A C 1
ATOM 722 O O . ALA A 1 100 ? -17.553 -11.658 3.671 1.00 98.62 100 ALA A O 1
ATOM 723 N N . ALA A 1 101 ? -16.193 -11.786 1.882 1.00 98.62 101 ALA A N 1
ATOM 724 C CA . ALA A 1 101 ? -15.172 -12.599 2.532 1.00 98.62 101 ALA A CA 1
ATOM 725 C C . ALA A 1 101 ? -14.505 -11.848 3.698 1.00 98.62 101 ALA A C 1
ATOM 727 O O . ALA A 1 101 ? -14.380 -12.410 4.787 1.00 98.62 101 ALA A O 1
ATOM 728 N N . LEU A 1 102 ? -14.154 -10.567 3.519 1.00 98.75 102 LEU A N 1
ATOM 729 C CA . LEU A 1 102 ? -13.602 -9.721 4.587 1.00 98.75 102 LEU A CA 1
ATOM 730 C C . LEU A 1 102 ? -14.602 -9.478 5.709 1.00 98.75 102 LEU A C 1
ATOM 732 O O . LEU A 1 102 ? -14.246 -9.647 6.872 1.00 98.75 102 LEU A O 1
ATOM 736 N N . LYS A 1 103 ? -15.857 -9.148 5.380 1.00 98.56 103 LYS A N 1
ATOM 737 C CA . LYS A 1 103 ? -16.920 -8.975 6.378 1.00 98.56 103 LYS A CA 1
ATOM 738 C C . LYS A 1 103 ? -17.096 -10.231 7.229 1.00 98.56 103 LYS A C 1
ATOM 740 O O . LYS A 1 103 ? -17.285 -10.130 8.434 1.00 98.56 103 LYS A O 1
ATOM 745 N N . THR A 1 104 ? -17.014 -11.409 6.616 1.00 98.44 104 THR A N 1
ATOM 746 C CA . THR A 1 104 ? -17.150 -12.685 7.330 1.00 98.44 104 THR A CA 1
ATOM 747 C C . THR A 1 104 ? -15.896 -13.036 8.139 1.00 98.44 104 THR A C 1
ATOM 749 O O . THR A 1 104 ? -16.007 -13.646 9.199 1.00 98.44 104 THR A O 1
ATOM 752 N N . ALA A 1 105 ? -14.700 -12.694 7.650 1.00 98.31 105 ALA A N 1
ATOM 753 C CA . ALA A 1 105 ? -13.437 -12.956 8.345 1.00 98.31 105 ALA A CA 1
ATOM 754 C C . ALA A 1 105 ? -13.214 -12.019 9.539 1.00 98.31 105 ALA A C 1
ATOM 756 O O . ALA A 1 105 ? -12.769 -12.456 10.595 1.00 98.31 105 ALA A O 1
ATOM 757 N N . LEU A 1 106 ? -13.463 -10.727 9.337 1.00 98.62 106 LEU A N 1
ATOM 758 C CA . LEU A 1 106 ? -12.976 -9.652 10.196 1.00 98.62 106 LEU A CA 1
ATOM 759 C C . LEU A 1 106 ? -14.093 -8.743 10.702 1.00 98.62 106 LEU A C 1
ATOM 761 O O . LEU A 1 106 ? -13.787 -7.755 11.353 1.00 98.62 106 LEU A O 1
ATOM 765 N N . GLY A 1 107 ? -15.357 -9.003 10.373 1.00 98.50 107 GLY A N 1
ATOM 766 C CA . GLY A 1 107 ? -16.455 -8.095 10.688 1.00 98.50 107 GLY A CA 1
ATOM 767 C C . GLY A 1 107 ? -16.481 -6.847 9.800 1.00 98.50 107 GLY A C 1
ATOM 768 O O . GLY A 1 107 ? -15.592 -6.584 8.985 1.00 98.50 107 GLY A O 1
ATOM 769 N N . ALA A 1 108 ? -17.546 -6.062 9.941 1.00 97.88 108 ALA A N 1
ATOM 770 C CA . ALA A 1 108 ? -17.737 -4.794 9.236 1.00 97.88 108 ALA A CA 1
ATOM 771 C C . ALA A 1 108 ? -18.567 -3.839 10.105 1.00 97.88 108 ALA A C 1
ATOM 773 O O . ALA A 1 108 ? -19.704 -3.505 9.780 1.00 97.88 108 ALA A O 1
ATOM 774 N N . ASN A 1 109 ? -17.997 -3.443 11.243 1.00 97.00 109 ASN A N 1
ATOM 775 C CA . ASN A 1 109 ? -18.678 -2.683 12.290 1.00 97.00 109 ASN A CA 1
ATOM 776 C C . ASN A 1 109 ? -19.108 -1.292 11.822 1.00 97.00 109 ASN A C 1
ATOM 778 O O . ASN A 1 109 ? -20.209 -0.844 12.129 1.00 97.00 109 ASN A O 1
ATOM 782 N N . LYS A 1 110 ? -18.238 -0.600 11.081 1.00 95.50 110 LYS A N 1
ATOM 783 C CA . LYS A 1 110 ? -18.559 0.684 10.442 1.00 95.50 110 LYS A CA 1
ATOM 784 C C . LYS A 1 110 ? -17.576 1.027 9.334 1.00 95.50 110 LYS A C 1
ATOM 786 O O . LYS A 1 110 ? -16.395 0.690 9.411 1.00 95.50 110 LYS A O 1
ATOM 791 N N . THR A 1 111 ? -18.042 1.766 8.337 1.00 96.25 111 THR A N 1
ATOM 792 C CA . THR A 1 111 ? -17.177 2.465 7.382 1.00 96.25 111 THR A CA 1
ATOM 793 C C . THR A 1 111 ? -16.670 3.771 7.988 1.00 96.25 111 THR A C 1
ATOM 795 O O . THR A 1 111 ? -17.395 4.434 8.729 1.00 96.25 111 THR A O 1
ATOM 798 N N . PHE A 1 112 ? -15.437 4.158 7.672 1.00 95.69 112 PHE A N 1
ATOM 799 C CA . PHE A 1 112 ? -14.845 5.405 8.158 1.00 95.69 112 PHE A CA 1
ATOM 800 C C . PHE A 1 112 ? -13.800 5.981 7.196 1.00 95.69 112 PHE A C 1
ATOM 802 O O . PHE A 1 112 ? -13.329 5.296 6.281 1.00 95.69 112 PHE A O 1
ATOM 809 N N . GLY A 1 113 ? -13.431 7.236 7.447 1.00 90.31 113 GLY A N 1
ATOM 810 C CA . GLY A 1 113 ? -12.298 7.937 6.847 1.00 90.31 113 GLY A CA 1
ATOM 811 C C . GLY A 1 113 ? -12.661 9.237 6.139 1.00 90.31 113 GLY A C 1
ATOM 812 O O . GLY A 1 113 ? -11.897 10.191 6.231 1.00 90.31 113 GLY A O 1
ATOM 813 N N . SER A 1 114 ? -13.833 9.301 5.501 1.00 86.75 114 SER A N 1
ATOM 814 C CA . SER A 1 114 ? -14.395 10.546 4.969 1.00 86.75 114 SER A CA 1
ATOM 815 C C . SER A 1 114 ? -15.911 10.486 4.803 1.00 86.75 114 SER A C 1
ATOM 817 O O . SER A 1 114 ? -16.515 9.425 4.991 1.00 86.75 114 SER A O 1
ATOM 819 N N . LYS A 1 115 ? -16.525 11.605 4.389 1.00 81.94 115 LYS A N 1
ATOM 820 C CA . LYS A 1 115 ? -17.940 11.659 3.956 1.00 81.94 115 LYS A CA 1
ATOM 821 C C . LYS A 1 115 ? -18.275 10.743 2.763 1.00 81.94 115 LYS A C 1
ATOM 823 O O . LYS A 1 115 ? -19.455 10.520 2.505 1.00 81.94 115 LYS A O 1
ATOM 828 N N . GLY A 1 116 ? -17.272 10.182 2.083 1.00 81.06 116 GLY A N 1
ATOM 829 C CA . GLY A 1 116 ? -17.432 9.313 0.918 1.00 81.06 116 GLY A CA 1
ATOM 830 C C . GLY A 1 116 ? -17.505 10.085 -0.402 1.00 81.06 116 GLY A C 1
ATOM 831 O O . GLY A 1 116 ? -17.951 11.229 -0.453 1.00 81.06 116 GLY A O 1
ATOM 832 N N . ILE A 1 117 ? -17.048 9.442 -1.477 1.00 89.69 117 ILE A N 1
ATOM 833 C CA . ILE A 1 117 ? -17.077 9.969 -2.848 1.00 89.69 117 ILE A CA 1
ATOM 834 C C . ILE A 1 117 ? -18.092 9.133 -3.640 1.00 89.69 117 ILE A C 1
ATOM 836 O O . ILE A 1 117 ? -18.013 7.904 -3.567 1.00 89.69 117 ILE A O 1
ATOM 840 N N . PRO A 1 118 ? -19.038 9.750 -4.377 1.00 91.75 118 PRO A N 1
ATOM 841 C CA . PRO A 1 118 ? -19.967 9.013 -5.234 1.00 91.75 118 PRO A CA 1
ATOM 842 C C . PRO A 1 118 ? -19.228 8.133 -6.245 1.00 91.75 118 PRO A C 1
ATOM 844 O O . PRO A 1 118 ? -18.203 8.548 -6.789 1.00 91.75 118 PRO A O 1
ATOM 847 N N . ALA A 1 119 ? -19.751 6.936 -6.516 1.00 92.25 119 ALA A N 1
ATOM 848 C CA . ALA A 1 119 ? -19.094 5.945 -7.371 1.00 92.25 119 ALA A CA 1
ATOM 849 C C . ALA A 1 119 ? -18.777 6.494 -8.772 1.00 92.25 119 ALA A C 1
ATOM 851 O O . ALA A 1 119 ? -17.715 6.213 -9.326 1.00 92.25 119 ALA A O 1
ATOM 852 N N . GLU A 1 120 ? -19.655 7.342 -9.307 1.00 92.00 120 GLU A N 1
ATOM 853 C CA . GLU A 1 120 ? -19.528 7.966 -10.626 1.00 92.00 120 GLU A CA 1
ATOM 854 C C . GLU A 1 120 ? -18.360 8.960 -10.692 1.00 92.00 120 GLU A C 1
ATOM 856 O O . GLU A 1 120 ? -17.858 9.237 -11.772 1.00 92.00 120 GLU A O 1
ATOM 861 N N . LYS A 1 121 ? -17.911 9.482 -9.544 1.00 93.88 121 LYS A N 1
ATOM 862 C CA . LYS A 1 121 ? -16.785 10.426 -9.426 1.00 93.88 121 LYS A CA 1
ATOM 863 C C . LYS A 1 121 ? -15.499 9.774 -8.927 1.00 93.88 121 LYS A C 1
ATOM 865 O O . LYS A 1 121 ? -14.499 10.460 -8.730 1.00 93.88 121 LYS A O 1
ATOM 870 N N . LEU A 1 122 ? -15.542 8.476 -8.639 1.00 94.81 122 LEU A N 1
ATOM 871 C CA . LEU A 1 122 ? -14.436 7.766 -8.012 1.00 94.81 122 LEU A CA 1
ATOM 872 C C . LEU A 1 122 ? -13.567 7.031 -9.033 1.00 94.81 122 LEU A C 1
ATOM 874 O O . LEU A 1 122 ? -12.401 6.793 -8.751 1.00 94.81 122 LEU A O 1
ATOM 878 N N . GLY A 1 123 ? -14.114 6.691 -10.203 1.00 95.19 123 GLY A N 1
ATOM 879 C CA . GLY A 1 123 ? -13.438 5.889 -11.221 1.00 95.19 123 GLY A CA 1
ATOM 880 C C . GLY A 1 123 ? -12.066 6.428 -11.664 1.00 95.19 123 GLY A C 1
ATOM 881 O O . GLY A 1 123 ? -11.763 7.610 -11.493 1.00 95.19 123 GLY A O 1
ATOM 882 N N . PRO A 1 124 ? -11.231 5.589 -12.304 1.00 92.06 124 PRO A N 1
ATOM 883 C CA . PRO A 1 124 ? -9.824 5.899 -12.574 1.00 92.06 124 PRO A CA 1
ATOM 884 C C . PRO A 1 124 ? -9.588 7.117 -13.484 1.00 92.06 124 PRO A C 1
ATOM 886 O O . PRO A 1 124 ? -8.515 7.714 -13.428 1.00 92.06 124 PRO A O 1
ATOM 889 N N . GLY A 1 125 ? -10.557 7.464 -14.338 1.00 89.69 125 GLY A N 1
ATOM 890 C CA . GLY A 1 125 ? -10.526 8.666 -15.184 1.00 89.69 125 GLY A CA 1
ATOM 891 C C . GLY A 1 125 ? -11.318 9.853 -14.627 1.00 89.69 125 GLY A C 1
ATOM 892 O O . GLY A 1 125 ? -11.336 10.898 -15.258 1.00 89.69 125 GLY A O 1
ATOM 893 N N . GLU A 1 126 ? -11.965 9.689 -13.473 1.00 91.31 126 GLU A N 1
ATOM 894 C CA . GLU A 1 126 ? -12.880 10.677 -12.889 1.00 91.31 126 GLU A CA 1
ATOM 895 C C . GLU A 1 126 ? -12.278 11.302 -11.631 1.00 91.31 126 GLU A C 1
ATOM 897 O O . GLU A 1 126 ? -12.271 12.521 -11.467 1.00 91.31 126 GLU A O 1
ATOM 902 N N . TYR A 1 127 ? -11.727 10.475 -10.737 1.00 91.19 127 TYR A N 1
ATOM 903 C CA . TYR A 1 127 ? -11.172 10.978 -9.492 1.00 91.19 127 TYR A CA 1
ATOM 904 C C . TYR A 1 127 ? -9.832 11.683 -9.712 1.00 91.19 127 TYR A C 1
ATOM 906 O O . TYR A 1 127 ? -8.829 11.066 -10.079 1.00 91.19 127 TYR A O 1
ATOM 914 N N . HIS A 1 128 ? -9.805 12.963 -9.358 1.00 87.38 128 HIS A N 1
ATOM 915 C CA . HIS A 1 128 ? -8.604 13.729 -9.069 1.00 87.38 128 HIS A CA 1
ATOM 916 C C . HIS A 1 128 ? -8.915 14.680 -7.903 1.00 87.38 128 HIS A C 1
ATOM 918 O O . HIS A 1 128 ? -9.993 15.267 -7.832 1.00 87.38 128 HIS A O 1
ATOM 924 N N . TYR A 1 129 ? -7.986 14.827 -6.954 1.00 81.94 129 TYR A N 1
ATOM 925 C CA . TYR A 1 129 ? -8.246 15.576 -5.711 1.00 81.94 129 TYR A CA 1
ATOM 926 C C . TYR A 1 129 ? -8.548 17.068 -5.941 1.00 81.94 129 TYR A C 1
ATOM 928 O O . TYR A 1 129 ? -9.265 17.699 -5.171 1.00 81.94 129 TYR A O 1
ATOM 936 N N . GLY A 1 130 ? -8.003 17.644 -7.011 1.00 83.19 130 GLY A N 1
ATOM 937 C CA . GLY A 1 130 ? -8.198 19.045 -7.359 1.00 83.19 130 GLY A CA 1
ATOM 938 C C . GLY A 1 130 ? -7.583 19.389 -8.709 1.00 83.19 130 GLY A C 1
ATOM 939 O O . GLY A 1 130 ? -7.019 18.531 -9.391 1.00 83.19 130 GLY A O 1
ATOM 940 N N . MET A 1 131 ? -7.692 20.652 -9.111 1.00 80.81 131 MET A N 1
ATOM 941 C CA . MET A 1 131 ? -7.103 21.145 -10.358 1.00 80.81 131 MET A CA 1
ATOM 942 C C . MET A 1 131 ? -5.585 20.877 -10.379 1.00 80.81 131 MET A C 1
ATOM 944 O O . MET A 1 131 ? -4.909 21.115 -9.381 1.00 80.81 131 MET A O 1
ATOM 948 N N . LEU A 1 132 ? -5.054 20.385 -11.507 1.00 82.25 132 LEU A N 1
ATOM 949 C CA . LEU A 1 132 ? -3.639 20.000 -11.698 1.00 82.25 132 LEU A CA 1
ATOM 950 C C . LEU A 1 132 ? -3.155 18.785 -10.880 1.00 82.25 132 LEU A C 1
ATOM 952 O O . LEU A 1 132 ? -1.956 18.494 -10.867 1.00 82.25 132 LEU A O 1
ATOM 956 N N . MET A 1 133 ? -4.053 18.063 -10.203 1.00 87.31 133 MET A N 1
ATOM 957 C CA . MET A 1 133 ? -3.705 16.806 -9.537 1.00 87.31 133 MET A CA 1
ATOM 958 C C . MET A 1 133 ? -3.749 15.629 -10.522 1.00 87.31 133 MET A C 1
ATOM 960 O O . MET A 1 133 ? -4.572 15.641 -11.435 1.00 87.31 133 MET A O 1
ATOM 964 N N . PRO A 1 134 ? -2.878 14.619 -10.342 1.00 92.19 134 PRO A N 1
ATOM 965 C CA . PRO A 1 134 ? -2.861 13.430 -11.192 1.00 92.19 134 PRO A CA 1
ATOM 966 C C . PRO A 1 134 ? -4.155 12.616 -11.095 1.00 92.19 134 PRO A C 1
ATOM 968 O O . PRO A 1 134 ? -4.782 12.579 -10.035 1.00 92.19 134 PRO A O 1
ATOM 971 N N . TYR A 1 135 ? -4.480 11.915 -12.179 1.00 95.12 135 TYR A N 1
ATOM 972 C CA . TYR A 1 135 ? -5.468 10.835 -12.232 1.00 95.12 135 TYR A CA 1
ATOM 973 C C . TYR A 1 135 ? -4.820 9.480 -11.915 1.00 95.12 135 TYR A C 1
ATOM 975 O O . TYR A 1 135 ? -3.597 9.364 -11.828 1.00 95.12 135 TYR A O 1
ATOM 983 N N . PHE A 1 136 ? -5.621 8.413 -11.809 1.00 96.19 136 PHE A N 1
ATOM 984 C CA . PHE A 1 136 ? -5.103 7.059 -11.558 1.00 96.19 136 PHE A CA 1
ATOM 985 C C . PHE A 1 136 ? -4.119 6.584 -12.636 1.00 96.19 136 PHE A C 1
ATOM 987 O O . PHE A 1 136 ? -3.181 5.834 -12.366 1.00 96.19 136 PHE A O 1
ATOM 994 N N . GLN A 1 137 ? -4.348 6.991 -13.887 1.00 93.69 137 GLN A N 1
ATOM 995 C CA . GLN A 1 137 ? -3.521 6.551 -15.010 1.00 93.69 137 GLN A CA 1
ATOM 996 C C . GLN A 1 137 ? -2.176 7.288 -15.077 1.00 93.69 137 GLN A C 1
ATOM 998 O O . GLN A 1 137 ? -1.273 6.809 -15.768 1.00 93.69 137 GLN A O 1
ATOM 1003 N N . ASP A 1 138 ? -2.037 8.404 -14.357 1.00 95.25 138 ASP A N 1
ATOM 1004 C CA . ASP A 1 138 ? -0.807 9.182 -14.272 1.00 95.25 138 ASP A CA 1
ATOM 1005 C C . ASP A 1 138 ? 0.156 8.514 -13.288 1.00 95.25 138 ASP A C 1
ATOM 1007 O O . ASP A 1 138 ? 0.176 8.798 -12.087 1.00 95.25 138 ASP A O 1
ATOM 1011 N N . VAL A 1 139 ? 0.954 7.593 -13.815 1.00 97.25 139 VAL A N 1
ATOM 1012 C CA . VAL A 1 139 ? 1.969 6.854 -13.060 1.00 97.25 139 VAL A CA 1
ATOM 1013 C C . VAL A 1 139 ? 3.334 7.520 -13.172 1.00 97.25 139 VAL A C 1
ATOM 1015 O O . VAL A 1 139 ? 3.646 8.167 -14.175 1.00 97.25 139 VAL A O 1
ATOM 1018 N N . ASP A 1 140 ? 4.168 7.315 -12.160 1.00 97.75 140 ASP A N 1
ATOM 1019 C CA . ASP A 1 140 ? 5.589 7.626 -12.247 1.00 97.75 140 ASP A CA 1
ATOM 1020 C C . ASP A 1 140 ? 6.306 6.447 -12.906 1.00 97.75 140 ASP A C 1
ATOM 1022 O O . ASP A 1 140 ? 6.181 5.300 -12.469 1.00 97.75 140 ASP A O 1
ATOM 1026 N N . LEU A 1 141 ? 7.032 6.726 -13.989 1.00 97.69 141 LEU A N 1
ATOM 1027 C CA . LEU A 1 141 ? 7.955 5.778 -14.600 1.00 97.69 141 LEU A CA 1
ATOM 1028 C C . LEU A 1 141 ? 9.275 5.846 -13.843 1.00 97.69 141 LEU A C 1
ATOM 1030 O O . LEU A 1 141 ? 9.987 6.840 -13.940 1.00 97.69 141 LEU A O 1
ATOM 1034 N N . LEU A 1 142 ? 9.581 4.791 -13.093 1.00 98.06 142 LEU A N 1
ATOM 1035 C CA . LEU A 1 142 ? 10.756 4.747 -12.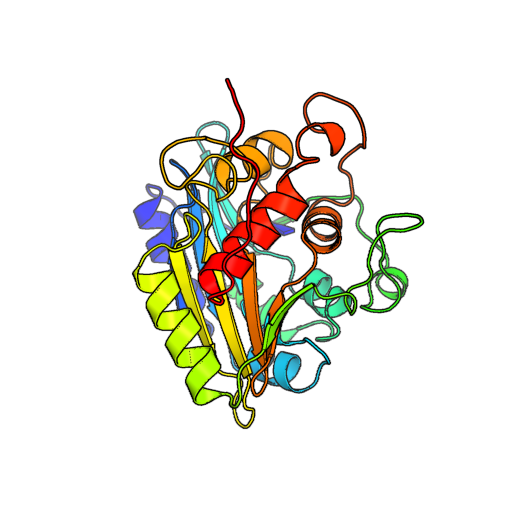227 1.00 98.06 142 LEU A CA 1
ATOM 1036 C C . LEU A 1 142 ? 11.996 4.309 -13.011 1.00 98.06 142 LEU A C 1
ATOM 1038 O O . LEU A 1 142 ? 13.067 4.905 -12.895 1.00 98.06 142 LEU A O 1
ATOM 1042 N N . ARG A 1 143 ? 11.849 3.260 -13.832 1.00 97.94 143 ARG A N 1
ATOM 1043 C CA . ARG A 1 143 ? 12.937 2.693 -14.635 1.00 97.94 143 ARG A CA 1
ATOM 1044 C C . ARG A 1 143 ? 12.406 1.808 -15.761 1.00 97.94 143 ARG A C 1
ATOM 1046 O O . ARG A 1 143 ? 11.402 1.122 -15.586 1.00 97.94 143 ARG A O 1
ATOM 1053 N N . ASP A 1 144 ? 13.132 1.774 -16.876 1.00 98.12 144 ASP A N 1
ATOM 1054 C CA . ASP A 1 144 ? 12.954 0.785 -17.941 1.00 98.12 144 ASP A CA 1
ATOM 1055 C C . ASP A 1 144 ? 14.137 -0.190 -17.981 1.00 98.12 144 ASP A C 1
ATOM 1057 O O . ASP A 1 144 ? 15.297 0.186 -17.767 1.00 98.12 144 ASP A O 1
ATOM 1061 N N . TYR A 1 145 ? 13.823 -1.441 -18.295 1.00 98.44 145 TYR A N 1
ATOM 1062 C CA . TYR A 1 145 ? 14.754 -2.532 -18.549 1.00 98.44 145 TYR A CA 1
ATOM 1063 C C . TYR A 1 145 ? 14.437 -3.203 -19.891 1.00 98.44 145 TYR A C 1
ATOM 1065 O O . TYR A 1 145 ? 13.321 -3.063 -20.395 1.00 98.44 145 TYR A O 1
ATOM 1073 N N . PRO A 1 146 ? 15.392 -3.958 -20.469 1.00 98.06 146 PRO A N 1
ATOM 1074 C CA . PRO A 1 146 ? 15.176 -4.658 -21.735 1.00 98.06 146 PRO A CA 1
ATOM 1075 C C . PRO A 1 146 ? 14.031 -5.679 -21.694 1.00 98.06 146 PRO A C 1
ATOM 1077 O O . PRO A 1 146 ? 13.351 -5.873 -22.698 1.00 98.06 146 PRO A O 1
ATOM 1080 N N . ASP A 1 147 ? 13.809 -6.319 -20.544 1.00 98.31 147 ASP A N 1
ATOM 1081 C CA . ASP A 1 147 ? 12.812 -7.371 -20.379 1.00 98.31 147 ASP A CA 1
ATOM 1082 C C . ASP A 1 147 ? 12.285 -7.464 -18.938 1.00 98.31 147 ASP A C 1
ATOM 1084 O O . ASP A 1 147 ? 12.841 -6.893 -17.991 1.00 98.31 147 ASP A O 1
ATOM 1088 N N . TYR A 1 148 ? 11.180 -8.198 -18.791 1.00 98.69 148 TYR A N 1
ATOM 1089 C CA . TYR A 1 148 ? 10.497 -8.424 -17.520 1.00 98.69 148 TYR A CA 1
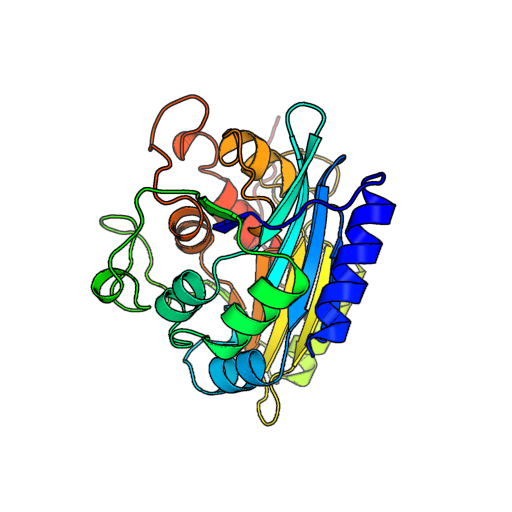ATOM 1090 C C . TYR A 1 148 ? 11.374 -9.097 -16.472 1.00 98.69 148 TYR A C 1
ATOM 1092 O O . TYR A 1 148 ? 11.379 -8.691 -15.309 1.00 98.69 148 TYR A O 1
ATOM 1100 N N . LYS A 1 149 ? 12.144 -10.105 -16.882 1.00 98.56 149 LYS A N 1
ATOM 1101 C CA . LYS A 1 149 ? 12.991 -10.872 -15.973 1.00 98.56 149 LYS A CA 1
ATOM 1102 C C . LYS A 1 149 ? 14.043 -9.972 -15.324 1.00 98.56 149 LYS A C 1
ATOM 1104 O O . LYS A 1 149 ? 14.152 -9.950 -14.102 1.00 98.56 149 LYS A O 1
ATOM 1109 N N . THR A 1 150 ? 14.744 -9.178 -16.125 1.00 98.62 150 THR A N 1
ATOM 1110 C CA . THR A 1 150 ? 15.778 -8.244 -15.669 1.00 98.62 150 THR A CA 1
ATOM 1111 C C . THR A 1 150 ? 15.197 -7.183 -14.732 1.00 98.62 150 THR A C 1
ATOM 1113 O O . THR A 1 150 ? 15.806 -6.860 -13.708 1.00 98.62 150 THR A O 1
ATOM 1116 N N . ALA A 1 151 ? 14.007 -6.656 -15.046 1.00 98.75 151 ALA A N 1
ATOM 1117 C CA . ALA A 1 151 ? 13.318 -5.695 -14.188 1.00 98.75 151 ALA A CA 1
ATOM 1118 C C . ALA A 1 151 ? 12.969 -6.298 -12.816 1.00 98.75 151 ALA A C 1
ATOM 1120 O O . ALA A 1 151 ? 13.290 -5.708 -11.783 1.00 98.75 151 ALA A O 1
ATOM 1121 N N . VAL A 1 152 ? 12.365 -7.491 -12.799 1.00 98.75 152 VAL A N 1
ATOM 1122 C CA . VAL A 1 152 ? 12.010 -8.214 -11.568 1.00 98.75 152 VAL A CA 1
ATOM 1123 C C . VAL A 1 152 ? 13.247 -8.527 -10.729 1.00 98.75 152 VAL A C 1
ATOM 1125 O O . VAL A 1 152 ? 13.275 -8.191 -9.546 1.00 98.75 152 VAL A O 1
ATOM 1128 N N . GLU A 1 153 ? 14.282 -9.118 -11.329 1.00 98.62 153 GLU A N 1
ATOM 1129 C CA . GLU A 1 153 ? 15.519 -9.478 -10.626 1.00 98.62 153 GLU A CA 1
ATOM 1130 C C . GLU A 1 153 ? 16.203 -8.245 -10.022 1.00 98.62 153 GLU A C 1
ATOM 1132 O O . GLU A 1 153 ? 16.721 -8.300 -8.902 1.00 98.62 153 GLU A O 1
ATOM 1137 N N . THR A 1 154 ? 16.161 -7.106 -10.722 1.00 98.75 154 THR A N 1
ATOM 1138 C CA . THR A 1 154 ? 16.729 -5.857 -10.205 1.00 98.75 154 THR A CA 1
ATOM 1139 C C . THR A 1 154 ? 15.953 -5.334 -9.000 1.00 98.75 154 THR A C 1
ATOM 1141 O O . THR A 1 154 ? 16.565 -4.999 -7.984 1.00 98.75 154 THR A O 1
ATOM 1144 N N . VAL A 1 155 ? 14.619 -5.305 -9.076 1.00 98.75 155 VAL A N 1
ATOM 1145 C CA . VAL A 1 155 ? 13.763 -4.903 -7.949 1.00 98.75 155 VAL A CA 1
ATOM 1146 C C . VAL A 1 155 ? 14.010 -5.791 -6.737 1.00 98.75 155 VAL A C 1
ATOM 1148 O O . VAL A 1 155 ? 14.219 -5.287 -5.635 1.00 98.75 155 VAL A O 1
ATOM 1151 N N . GLU A 1 156 ? 14.014 -7.112 -6.922 1.00 98.62 156 GLU A N 1
ATOM 1152 C CA . GLU A 1 156 ? 14.205 -8.056 -5.821 1.00 98.62 156 GLU A CA 1
ATOM 1153 C C . GLU A 1 156 ? 15.559 -7.874 -5.143 1.00 98.62 156 GLU A C 1
ATOM 1155 O O . GLU A 1 156 ? 15.622 -7.789 -3.915 1.00 98.62 156 GLU A O 1
ATOM 1160 N N . LYS A 1 157 ? 16.626 -7.741 -5.938 1.00 98.62 157 LYS A N 1
ATOM 1161 C CA . LYS A 1 157 ? 17.975 -7.481 -5.436 1.00 98.62 157 LYS A CA 1
ATOM 1162 C C . LYS A 1 157 ? 18.041 -6.187 -4.623 1.00 98.62 157 LYS A C 1
ATOM 1164 O O . LYS A 1 157 ? 18.615 -6.174 -3.537 1.00 98.62 157 LYS A O 1
ATOM 1169 N N . ASN A 1 158 ? 17.483 -5.098 -5.142 1.00 98.31 158 ASN A N 1
ATOM 1170 C CA . ASN A 1 158 ? 17.606 -3.783 -4.515 1.00 98.31 158 ASN A CA 1
ATOM 1171 C C . ASN A 1 158 ? 16.735 -3.650 -3.263 1.00 98.31 158 ASN A C 1
ATOM 1173 O O . ASN A 1 158 ? 17.190 -3.084 -2.271 1.00 98.31 158 ASN A O 1
ATOM 1177 N N . LEU A 1 159 ? 15.521 -4.210 -3.273 1.00 98.00 159 LEU A N 1
ATOM 1178 C CA . LEU A 1 159 ? 14.678 -4.270 -2.079 1.00 98.00 159 LEU A CA 1
ATOM 1179 C C . LEU A 1 159 ? 15.314 -5.141 -0.986 1.00 98.00 159 LEU A C 1
ATOM 1181 O O . LEU A 1 159 ? 15.249 -4.783 0.186 1.00 98.00 159 LEU A O 1
ATOM 1185 N N . ALA A 1 160 ? 15.966 -6.253 -1.348 1.00 97.62 160 ALA A N 1
ATOM 1186 C CA . ALA A 1 160 ? 16.717 -7.070 -0.392 1.00 97.62 160 ALA A CA 1
ATOM 1187 C C . ALA A 1 160 ? 17.917 -6.316 0.212 1.00 97.62 160 ALA A C 1
ATOM 1189 O O . ALA A 1 160 ? 18.280 -6.556 1.360 1.00 97.62 160 ALA A O 1
ATOM 1190 N N . ALA A 1 161 ? 18.502 -5.381 -0.540 1.00 96.38 161 ALA A N 1
ATOM 1191 C CA . ALA A 1 161 ? 19.573 -4.502 -0.078 1.00 96.38 161 ALA A CA 1
ATOM 1192 C C . ALA A 1 161 ? 19.074 -3.250 0.677 1.00 96.38 161 ALA A C 1
ATOM 1194 O O . ALA A 1 161 ? 19.893 -2.425 1.078 1.00 96.38 161 ALA A O 1
ATOM 1195 N N . GLY A 1 162 ? 17.758 -3.071 0.846 1.00 94.50 162 GLY A N 1
ATOM 1196 C CA . GLY A 1 162 ? 17.176 -1.892 1.497 1.00 94.50 162 GLY A CA 1
ATOM 1197 C C . GLY A 1 162 ? 17.383 -0.583 0.726 1.00 94.50 162 GLY A C 1
ATOM 1198 O O . GLY A 1 162 ? 17.436 0.493 1.326 1.00 94.50 162 GLY A O 1
ATOM 1199 N N . ALA A 1 163 ? 17.540 -0.653 -0.601 1.00 94.06 163 ALA A N 1
ATOM 1200 C CA . ALA A 1 163 ? 17.788 0.519 -1.438 1.00 94.06 163 ALA A CA 1
ATOM 1201 C C . ALA A 1 163 ? 16.700 1.587 -1.240 1.00 94.06 163 ALA A C 1
ATOM 1203 O O . ALA A 1 163 ? 15.512 1.276 -1.227 1.00 94.06 163 ALA A O 1
ATOM 1204 N N . GLY A 1 164 ? 17.104 2.849 -1.070 1.00 91.88 164 GLY A N 1
ATOM 1205 C CA . GLY A 1 164 ? 16.168 3.948 -0.801 1.00 91.88 164 GLY A CA 1
ATOM 1206 C C . GLY A 1 164 ? 15.531 3.917 0.591 1.00 91.88 164 GLY A C 1
ATOM 1207 O O . GLY A 1 164 ? 14.485 4.528 0.777 1.00 91.88 164 GLY A O 1
ATOM 1208 N N . GLY A 1 165 ? 16.114 3.183 1.547 1.00 92.06 165 GLY A N 1
ATOM 1209 C CA . GLY A 1 165 ? 15.552 3.070 2.895 1.00 92.06 165 GLY A CA 1
ATOM 1210 C C . GLY A 1 165 ? 14.262 2.252 2.928 1.00 92.06 165 GLY A C 1
ATOM 1211 O O . GLY A 1 165 ? 13.375 2.515 3.739 1.00 92.06 165 GLY A O 1
ATOM 1212 N N . THR A 1 166 ? 14.140 1.299 2.002 1.00 95.56 166 THR A N 1
ATOM 1213 C CA . THR A 1 166 ? 12.926 0.512 1.783 1.00 95.56 166 THR A CA 1
ATOM 1214 C C . THR A 1 166 ? 12.995 -0.867 2.429 1.00 95.56 166 THR A C 1
ATOM 1216 O O . THR A 1 166 ? 14.066 -1.385 2.744 1.00 95.56 166 THR A O 1
ATOM 1219 N N . VAL A 1 167 ? 11.829 -1.492 2.590 1.00 97.00 167 VAL A N 1
ATOM 1220 C CA . VAL A 1 167 ? 11.692 -2.911 2.935 1.00 97.00 167 VAL A CA 1
ATOM 1221 C C . VAL A 1 167 ? 10.683 -3.586 2.011 1.00 97.00 167 VAL A C 1
ATOM 1223 O O . VAL A 1 167 ? 9.617 -3.036 1.723 1.00 97.00 167 VAL A O 1
ATOM 1226 N N . ARG A 1 168 ? 10.991 -4.809 1.561 1.00 98.31 168 ARG A N 1
ATOM 1227 C CA . ARG A 1 168 ? 10.031 -5.648 0.830 1.00 98.31 168 ARG A CA 1
ATOM 1228 C C . ARG A 1 168 ? 8.960 -6.156 1.792 1.00 98.31 168 ARG A C 1
ATOM 1230 O O . ARG A 1 168 ? 9.277 -6.850 2.752 1.00 98.31 168 ARG A O 1
ATOM 1237 N N . VAL A 1 169 ? 7.695 -5.876 1.488 1.00 98.75 169 VAL A N 1
ATOM 1238 C CA . VAL A 1 169 ? 6.541 -6.392 2.240 1.00 98.75 169 VAL A CA 1
ATOM 1239 C C . VAL A 1 169 ? 5.955 -7.622 1.562 1.00 98.75 169 VAL A C 1
ATOM 1241 O O . VAL A 1 169 ? 5.723 -8.627 2.223 1.00 98.75 169 VAL A O 1
ATOM 1244 N N . TYR A 1 170 ? 5.725 -7.562 0.250 1.00 98.81 170 TYR A N 1
ATOM 1245 C CA . TYR A 1 170 ? 5.196 -8.686 -0.523 1.00 98.81 170 TYR A CA 1
ATOM 1246 C C . TYR A 1 170 ? 5.627 -8.614 -1.989 1.00 98.81 170 TYR A C 1
ATOM 1248 O O . TYR A 1 170 ? 6.091 -7.577 -2.463 1.00 98.81 170 TYR A O 1
ATOM 1256 N N . ARG A 1 171 ? 5.420 -9.719 -2.708 1.00 98.56 171 ARG A N 1
ATOM 1257 C CA . ARG A 1 171 ? 5.361 -9.766 -4.173 1.00 98.56 171 ARG A CA 1
ATOM 1258 C C . ARG A 1 171 ? 4.115 -10.548 -4.582 1.00 98.56 171 ARG A C 1
ATOM 1260 O O . ARG A 1 171 ? 3.847 -11.590 -3.992 1.00 98.56 171 ARG A O 1
ATOM 1267 N N . ILE A 1 172 ? 3.381 -10.055 -5.573 1.00 98.81 172 ILE A N 1
ATOM 1268 C CA . ILE A 1 172 ? 2.269 -10.763 -6.213 1.00 98.81 172 ILE A CA 1
ATOM 1269 C C . ILE A 1 172 ? 2.470 -10.722 -7.724 1.00 98.81 172 ILE A C 1
ATOM 1271 O O . ILE A 1 172 ? 2.529 -9.642 -8.310 1.00 98.81 172 ILE A O 1
ATOM 1275 N N . ASP A 1 173 ? 2.509 -11.892 -8.351 1.00 98.38 173 ASP A N 1
ATOM 1276 C CA . ASP A 1 173 ? 2.507 -12.023 -9.807 1.00 98.38 173 ASP A CA 1
ATOM 1277 C C . ASP A 1 173 ? 1.063 -12.150 -10.319 1.00 98.38 173 ASP A C 1
ATOM 1279 O O . ASP A 1 173 ? 0.252 -12.887 -9.743 1.00 98.38 173 ASP A O 1
ATOM 1283 N N . LEU A 1 174 ? 0.720 -11.444 -11.402 1.00 97.00 174 LEU A N 1
ATOM 1284 C CA . LEU A 1 174 ? -0.585 -11.595 -12.050 1.00 97.00 174 LEU A CA 1
ATOM 1285 C C . LEU A 1 174 ? -0.564 -12.795 -13.011 1.00 97.00 174 LEU A C 1
ATOM 1287 O O . LEU A 1 174 ? 0.214 -12.788 -13.968 1.00 97.00 174 LEU A O 1
ATOM 1291 N N . PRO A 1 175 ? -1.429 -13.810 -12.818 1.00 89.75 175 PRO A N 1
ATOM 1292 C CA . PRO A 1 175 ? -1.436 -14.997 -13.668 1.00 89.75 175 PRO A CA 1
ATOM 1293 C C . PRO A 1 175 ? -1.617 -14.662 -15.155 1.00 89.75 175 PRO A C 1
ATOM 1295 O O . PRO A 1 175 ? -2.495 -13.881 -15.524 1.00 89.75 175 PRO A O 1
ATOM 1298 N N . GLY A 1 176 ? -0.795 -15.277 -16.010 1.00 91.56 176 GLY A N 1
ATOM 1299 C CA . GLY A 1 176 ? -0.870 -15.109 -17.465 1.00 91.56 176 GLY A CA 1
ATOM 1300 C C . GLY A 1 176 ? -0.393 -13.747 -17.983 1.00 91.56 176 GLY A C 1
ATOM 1301 O O . GLY A 1 176 ? -0.666 -13.416 -19.136 1.00 91.56 176 GLY A O 1
ATOM 1302 N N . LYS A 1 177 ? 0.293 -12.948 -17.155 1.00 95.00 177 LYS A N 1
ATOM 1303 C CA . LYS A 1 177 ? 0.851 -11.647 -17.536 1.00 95.00 177 LYS A CA 1
ATOM 1304 C C . LYS A 1 177 ? 2.283 -11.493 -17.042 1.00 95.00 177 LYS A C 1
ATOM 1306 O O . LYS A 1 177 ? 2.633 -11.964 -15.967 1.00 95.00 177 LYS A O 1
ATOM 1311 N N . GLU A 1 178 ? 3.081 -10.736 -17.785 1.00 97.75 178 GLU A N 1
ATOM 1312 C CA . GLU A 1 178 ? 4.373 -10.227 -17.315 1.00 97.75 178 GLU A CA 1
ATOM 1313 C C . GLU A 1 178 ? 4.157 -9.025 -16.390 1.00 97.75 178 GLU A C 1
ATOM 1315 O O . GLU A 1 178 ? 4.532 -7.897 -16.707 1.00 97.75 178 GLU A O 1
ATOM 1320 N N . VAL A 1 179 ? 3.465 -9.253 -15.270 1.00 98.56 179 VAL A N 1
ATOM 1321 C CA . VAL A 1 179 ? 3.191 -8.228 -14.263 1.00 98.56 179 VAL A CA 1
ATOM 1322 C C . VAL A 1 179 ? 3.495 -8.769 -12.869 1.00 98.56 179 VAL A C 1
ATOM 1324 O O . VAL A 1 179 ? 2.853 -9.715 -12.417 1.00 98.56 179 VAL A O 1
ATOM 1327 N N . SER A 1 180 ? 4.434 -8.116 -12.183 1.00 98.75 180 SER A N 1
ATOM 1328 C CA . SER A 1 180 ? 4.766 -8.333 -10.769 1.00 98.75 180 SER A CA 1
ATOM 1329 C C . SER A 1 180 ? 4.478 -7.063 -9.980 1.00 98.75 180 SER A C 1
ATOM 1331 O O . SER A 1 180 ? 4.947 -5.988 -10.347 1.00 98.75 180 SER A O 1
ATOM 1333 N N . VAL A 1 181 ? 3.768 -7.178 -8.864 1.00 98.81 181 VAL A N 1
ATOM 1334 C CA . VAL A 1 181 ? 3.493 -6.067 -7.946 1.00 98.81 181 VAL A CA 1
ATOM 1335 C C . VAL A 1 181 ? 4.250 -6.303 -6.651 1.00 98.81 181 VAL A C 1
ATOM 1337 O O . VAL A 1 181 ? 4.129 -7.368 -6.047 1.00 98.81 181 VAL A O 1
ATOM 1340 N N . PHE A 1 182 ? 5.003 -5.304 -6.207 1.00 98.94 182 PHE A N 1
ATOM 1341 C CA . PHE A 1 182 ? 5.774 -5.340 -4.974 1.00 98.94 182 PHE A CA 1
ATOM 1342 C C . PHE A 1 182 ? 5.203 -4.342 -3.976 1.00 98.94 182 PHE A C 1
ATOM 1344 O O . PHE A 1 182 ? 5.116 -3.149 -4.267 1.00 98.94 182 PHE A O 1
ATOM 1351 N N . GLY A 1 183 ? 4.853 -4.831 -2.788 1.00 98.81 183 GLY A N 1
ATOM 1352 C CA . GLY A 1 183 ? 4.565 -3.981 -1.638 1.00 98.81 183 GLY A CA 1
ATOM 1353 C C . GLY A 1 183 ? 5.864 -3.525 -0.994 1.00 98.81 183 GLY A C 1
ATOM 1354 O O . GLY A 1 183 ? 6.702 -4.366 -0.657 1.00 98.81 183 GLY A O 1
ATOM 1355 N N . VAL A 1 184 ? 6.024 -2.219 -0.806 1.00 98.81 184 VAL A N 1
ATOM 1356 C CA . VAL A 1 184 ? 7.257 -1.589 -0.330 1.00 98.81 184 VAL A CA 1
ATOM 1357 C C . VAL A 1 184 ? 6.949 -0.659 0.840 1.00 98.81 184 VAL A C 1
ATOM 1359 O O . VAL A 1 184 ? 6.185 0.296 0.699 1.00 98.81 184 VAL A O 1
ATOM 1362 N N . GLY A 1 185 ? 7.527 -0.956 2.003 1.00 98.25 185 GLY A N 1
ATOM 1363 C CA . GLY A 1 185 ? 7.526 -0.052 3.154 1.00 98.25 185 GLY A CA 1
ATOM 1364 C C . GLY A 1 185 ? 8.723 0.894 3.097 1.00 98.25 185 GLY A C 1
ATOM 1365 O O . GLY A 1 185 ? 9.760 0.530 2.537 1.00 98.25 185 GLY A O 1
ATOM 1366 N N . ILE A 1 186 ? 8.595 2.084 3.684 1.00 96.31 186 ILE A N 1
ATOM 1367 C CA . ILE A 1 186 ? 9.633 3.129 3.685 1.00 96.31 186 ILE A CA 1
ATOM 1368 C C . ILE A 1 186 ? 9.931 3.561 5.133 1.00 96.31 186 ILE A C 1
ATOM 1370 O O . ILE A 1 186 ? 9.483 4.619 5.575 1.00 96.31 186 ILE A O 1
ATOM 1374 N N . PRO A 1 187 ? 10.653 2.744 5.922 1.00 92.56 187 PRO A N 1
ATOM 1375 C CA . PRO A 1 187 ? 10.948 3.065 7.319 1.00 92.56 187 PRO A CA 1
ATOM 1376 C C . PRO A 1 187 ? 11.945 4.215 7.512 1.00 92.56 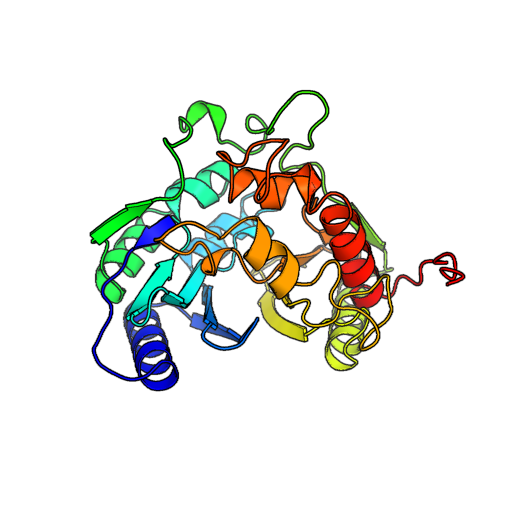187 PRO A C 1
ATOM 1378 O O . PRO A 1 187 ? 11.852 4.897 8.526 1.00 92.56 187 PRO A O 1
ATOM 1381 N N . THR A 1 188 ? 12.901 4.423 6.597 1.00 87.44 188 THR A N 1
ATOM 1382 C CA . THR A 1 188 ? 14.021 5.369 6.816 1.00 87.44 188 THR A CA 1
ATOM 1383 C C . THR A 1 188 ? 14.152 6.478 5.776 1.00 87.44 188 THR A C 1
ATOM 1385 O O . THR A 1 188 ? 14.995 7.352 5.945 1.00 87.44 188 THR A O 1
ATOM 1388 N N . GLY A 1 189 ? 13.326 6.473 4.725 1.00 81.88 189 GLY A N 1
ATOM 1389 C CA . GLY A 1 189 ? 13.323 7.520 3.701 1.00 81.88 189 GLY A CA 1
ATOM 1390 C C . GLY A 1 189 ? 14.576 7.513 2.813 1.00 81.88 189 GLY A C 1
ATOM 1391 O O . GLY A 1 189 ? 15.599 6.897 3.116 1.00 81.88 189 GLY A O 1
ATOM 1392 N N . ALA A 1 190 ? 14.492 8.193 1.666 1.00 80.81 190 ALA A N 1
ATOM 1393 C CA . ALA A 1 190 ? 15.568 8.196 0.669 1.00 80.81 190 ALA A CA 1
ATOM 1394 C C . ALA A 1 190 ? 16.328 9.526 0.557 1.00 80.81 190 ALA A C 1
ATOM 1396 O O . ALA A 1 190 ? 17.501 9.512 0.192 1.00 80.81 190 ALA A O 1
ATOM 1397 N N . ILE A 1 191 ? 15.685 10.664 0.851 1.00 75.44 191 ILE A N 1
ATOM 1398 C CA . ILE A 1 191 ? 16.241 11.999 0.560 1.00 75.44 191 ILE A CA 1
ATOM 1399 C C . ILE A 1 191 ? 17.294 12.425 1.580 1.00 75.44 191 ILE A C 1
ATOM 1401 O O . ILE A 1 191 ? 18.366 12.875 1.188 1.00 75.44 191 ILE A O 1
ATOM 1405 N N . ASP A 1 192 ? 17.025 12.242 2.871 1.00 68.56 192 ASP A N 1
ATOM 1406 C CA . ASP A 1 192 ? 18.005 12.560 3.916 1.00 68.56 192 ASP A CA 1
ATOM 1407 C C . ASP A 1 192 ? 19.027 11.410 4.106 1.00 68.56 192 ASP A C 1
ATOM 1409 O O . ASP A 1 192 ? 20.027 11.568 4.802 1.00 68.56 192 ASP A O 1
ATOM 1413 N N . GLY A 1 193 ? 18.827 10.284 3.403 1.00 52.75 193 GLY A N 1
ATOM 1414 C CA . GLY A 1 193 ? 19.671 9.087 3.386 1.00 52.75 193 GLY A CA 1
ATOM 1415 C C . GLY A 1 193 ? 19.128 7.954 4.276 1.00 52.75 193 GLY A C 1
ATOM 1416 O O . GLY A 1 193 ? 18.595 8.240 5.350 1.00 52.75 193 GLY A O 1
ATOM 1417 N N . PRO A 1 194 ? 19.302 6.666 3.898 1.00 51.56 194 PRO A N 1
ATOM 1418 C CA . PRO A 1 194 ? 18.887 5.537 4.732 1.00 51.56 194 PRO A CA 1
ATOM 1419 C C . PRO A 1 194 ? 19.590 5.595 6.098 1.00 51.56 194 PRO A C 1
ATOM 1421 O O . PRO A 1 194 ? 20.799 5.388 6.191 1.00 51.56 194 PR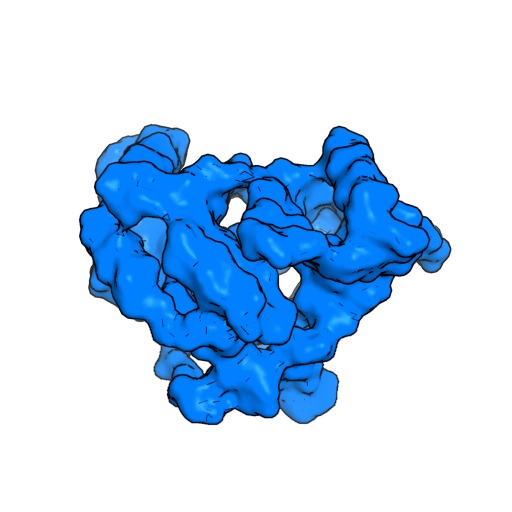O A O 1
ATOM 1424 N N . GLY A 1 195 ? 18.839 5.918 7.153 1.00 48.00 195 GLY A N 1
ATOM 1425 C CA . GLY A 1 195 ? 19.344 6.018 8.529 1.00 48.00 195 GLY A CA 1
ATOM 1426 C C . GLY A 1 195 ? 19.813 7.409 8.976 1.00 48.00 195 GLY A C 1
ATOM 1427 O O . GLY A 1 195 ? 20.383 7.515 10.059 1.00 48.00 195 GLY A O 1
ATOM 1428 N N . LYS A 1 196 ? 19.594 8.461 8.175 1.00 55.41 196 LYS A N 1
ATOM 1429 C CA . LYS A 1 196 ? 19.998 9.844 8.496 1.00 55.41 196 LYS A CA 1
ATOM 1430 C C . LYS A 1 196 ? 18.841 10.829 8.694 1.00 55.41 196 LYS A C 1
ATOM 1432 O O . LYS A 1 196 ? 19.089 11.930 9.178 1.00 55.41 196 LYS A O 1
ATOM 1437 N N . GLY A 1 197 ? 17.603 10.464 8.368 1.00 58.06 197 GLY A N 1
ATOM 1438 C CA . GLY A 1 197 ? 16.463 11.351 8.584 1.00 58.06 197 GLY A CA 1
ATOM 1439 C C . GLY A 1 197 ? 15.144 10.616 8.752 1.00 58.06 197 GLY A C 1
ATOM 1440 O O . GLY A 1 197 ? 14.953 9.521 8.234 1.00 58.06 197 GLY A O 1
ATOM 1441 N N . ASP A 1 198 ? 14.231 11.263 9.469 1.00 67.56 198 ASP A N 1
ATOM 1442 C CA . ASP A 1 198 ? 12.871 10.781 9.720 1.00 67.56 198 ASP A CA 1
ATOM 1443 C C . ASP A 1 198 ? 11.878 11.238 8.632 1.00 67.56 198 ASP A C 1
ATOM 1445 O O . ASP A 1 198 ? 10.671 11.048 8.781 1.00 67.56 198 ASP A O 1
ATOM 1449 N N . LYS A 1 199 ? 12.364 11.842 7.534 1.00 82.88 199 LYS A N 1
ATOM 1450 C CA . LYS A 1 199 ? 11.526 12.449 6.491 1.00 82.88 199 LYS A CA 1
ATOM 1451 C C . LYS A 1 199 ? 11.118 11.510 5.370 1.00 82.88 199 LYS A C 1
ATOM 1453 O O . LYS A 1 199 ? 11.859 10.621 4.958 1.00 82.88 199 LYS A O 1
ATOM 1458 N N . ASP A 1 200 ? 9.935 11.787 4.838 1.00 88.75 200 ASP A N 1
ATOM 1459 C CA . ASP A 1 200 ? 9.256 11.063 3.773 1.00 88.75 200 ASP A CA 1
ATOM 1460 C C . ASP A 1 200 ? 9.111 9.562 4.090 1.00 88.75 200 ASP A C 1
ATOM 1462 O O . ASP A 1 200 ? 9.057 8.717 3.194 1.00 88.75 200 ASP A O 1
ATOM 1466 N N . THR A 1 201 ? 9.061 9.239 5.386 1.00 93.25 201 THR A N 1
ATOM 1467 C CA . THR A 1 201 ? 8.909 7.881 5.909 1.00 93.25 201 THR A CA 1
ATOM 1468 C C . THR A 1 201 ? 7.438 7.508 6.046 1.00 93.25 201 THR A C 1
ATOM 1470 O O . THR A 1 201 ? 6.560 8.365 6.187 1.00 93.25 201 THR A O 1
ATOM 1473 N N . ASP A 1 202 ? 7.166 6.203 6.090 1.00 95.94 202 ASP A N 1
ATOM 1474 C CA . ASP A 1 202 ? 5.852 5.668 6.447 1.00 95.94 202 ASP A CA 1
ATOM 1475 C C . ASP A 1 202 ? 5.352 6.286 7.762 1.00 95.94 202 ASP A C 1
ATOM 1477 O O . ASP A 1 202 ? 4.193 6.683 7.856 1.00 95.94 202 ASP A O 1
ATOM 1481 N N . LYS A 1 203 ? 6.226 6.409 8.769 1.00 94.88 203 LYS A N 1
ATOM 1482 C CA . LYS A 1 203 ? 5.864 6.954 10.078 1.00 94.88 203 LYS A CA 1
ATOM 1483 C C . LYS A 1 203 ? 5.533 8.446 10.017 1.00 94.88 203 LYS A C 1
ATOM 1485 O O . LYS A 1 203 ? 4.473 8.828 10.498 1.00 94.88 203 LYS A O 1
ATOM 1490 N N . GLU A 1 204 ? 6.401 9.280 9.442 1.00 92.81 204 GLU A N 1
ATOM 1491 C CA . GLU A 1 204 ? 6.191 10.737 9.405 1.00 92.81 204 GLU A CA 1
ATOM 1492 C C . GLU A 1 204 ? 4.893 11.089 8.679 1.00 92.81 204 GLU A C 1
ATOM 1494 O O . GLU A 1 204 ? 4.087 11.878 9.174 1.00 92.81 204 GLU A O 1
ATOM 1499 N N . ILE A 1 205 ? 4.649 10.460 7.527 1.00 94.31 205 ILE A N 1
ATOM 1500 C CA . ILE A 1 205 ? 3.428 10.696 6.757 1.00 94.31 205 ILE A CA 1
ATOM 1501 C C . ILE A 1 205 ? 2.211 10.342 7.612 1.00 94.31 205 ILE A C 1
ATOM 1503 O O . ILE A 1 205 ? 1.284 11.145 7.727 1.00 94.31 205 ILE A O 1
ATOM 1507 N N . MET A 1 206 ? 2.228 9.169 8.247 1.00 95.50 206 MET A N 1
ATOM 1508 C CA . MET A 1 206 ? 1.116 8.687 9.061 1.00 95.50 206 MET A CA 1
ATOM 1509 C C . MET A 1 206 ? 0.901 9.519 10.332 1.00 95.50 206 MET A C 1
ATOM 1511 O O . MET A 1 206 ? -0.250 9.776 10.677 1.00 95.50 206 MET A O 1
ATOM 1515 N N . ASP A 1 207 ? 1.955 10.029 10.974 1.00 93.25 207 ASP A N 1
ATOM 1516 C CA . ASP A 1 207 ? 1.842 10.954 12.114 1.00 93.25 207 ASP A CA 1
ATOM 1517 C C . ASP A 1 207 ? 1.093 12.247 11.733 1.00 93.25 207 ASP A C 1
ATOM 1519 O O . ASP A 1 207 ? 0.379 12.828 12.556 1.00 93.25 207 ASP A O 1
ATOM 1523 N N . ILE A 1 208 ? 1.233 12.698 10.482 1.00 92.69 208 ILE A N 1
ATOM 1524 C CA . ILE A 1 208 ? 0.564 13.901 9.982 1.00 92.69 208 ILE A CA 1
ATOM 1525 C C . ILE A 1 208 ? -0.873 13.612 9.550 1.00 92.69 208 ILE A C 1
ATOM 1527 O O . ILE A 1 208 ? -1.787 14.297 10.016 1.00 92.69 208 ILE A O 1
ATOM 1531 N N . VAL A 1 209 ? -1.087 12.654 8.639 1.00 92.19 209 VAL A N 1
ATOM 1532 C CA . VAL A 1 209 ? -2.397 12.482 7.981 1.00 92.19 209 VAL A CA 1
ATOM 1533 C C . VAL A 1 209 ? -3.337 11.527 8.715 1.00 92.19 209 VAL A C 1
ATOM 1535 O O . VAL A 1 209 ? -4.553 11.670 8.599 1.00 92.19 209 VAL A O 1
ATOM 1538 N N . ASP A 1 210 ? -2.814 10.591 9.508 1.00 94.12 210 ASP A N 1
ATOM 1539 C CA . ASP A 1 210 ? -3.601 9.583 10.226 1.00 94.12 210 ASP A CA 1
ATOM 1540 C C . ASP A 1 210 ? -3.745 9.930 11.714 1.00 94.12 210 ASP A C 1
ATOM 1542 O O . ASP A 1 210 ? -3.380 9.167 12.606 1.00 94.12 210 ASP A O 1
ATOM 1546 N N . TRP A 1 211 ? -4.276 11.120 11.999 1.00 91.06 211 TRP A N 1
ATOM 1547 C CA . TRP A 1 211 ? -4.398 11.695 13.350 1.00 91.06 211 TRP A CA 1
ATOM 1548 C C . TRP A 1 211 ? -5.769 11.465 14.012 1.00 91.06 211 TRP A C 1
ATOM 1550 O O . TRP A 1 211 ? -5.941 11.710 15.208 1.00 91.06 211 TRP A O 1
ATOM 1560 N N . GLN A 1 212 ? -6.754 10.980 13.252 1.00 92.56 212 GLN A N 1
ATOM 1561 C CA . GLN A 1 212 ? -8.109 10.748 13.752 1.00 92.56 212 GLN A CA 1
ATOM 1562 C C . GLN A 1 212 ? -8.180 9.534 14.689 1.00 92.56 212 GLN A C 1
ATOM 1564 O O . GLN A 1 212 ? -7.253 8.729 14.784 1.00 92.56 212 GLN A O 1
ATOM 1569 N N . GLU A 1 213 ? -9.303 9.391 15.399 1.00 94.06 213 GLU A N 1
ATOM 1570 C CA . GLU A 1 213 ? -9.506 8.281 16.336 1.00 94.06 213 GLU A CA 1
ATOM 1571 C C . GLU A 1 213 ? -9.429 6.910 15.665 1.00 94.06 213 GLU A C 1
ATOM 1573 O O . GLU A 1 213 ? -8.830 5.996 16.226 1.00 94.06 213 GLU A O 1
ATOM 1578 N N . LEU A 1 214 ? -10.041 6.767 14.491 1.00 96.25 214 LEU A N 1
ATOM 1579 C CA . LEU A 1 214 ? -9.991 5.538 13.713 1.00 96.25 214 LEU A CA 1
ATOM 1580 C C . LEU A 1 214 ? -8.849 5.638 12.716 1.00 96.25 214 LEU A C 1
ATOM 1582 O O . LEU A 1 214 ? -8.829 6.553 11.895 1.00 96.25 214 LEU A O 1
ATOM 1586 N N . ARG A 1 215 ? -7.917 4.692 12.795 1.00 96.44 215 ARG A N 1
ATOM 1587 C CA . ARG A 1 215 ? -6.660 4.763 12.056 1.00 96.44 215 ARG A CA 1
ATOM 1588 C C . ARG A 1 215 ? -6.767 4.182 10.651 1.00 96.44 215 ARG A C 1
ATOM 1590 O O . ARG A 1 215 ? -7.333 3.107 10.429 1.00 96.44 215 ARG A O 1
ATOM 1597 N N . HIS A 1 216 ? -6.163 4.888 9.710 1.00 97.06 216 HIS A N 1
ATOM 1598 C CA . HIS A 1 216 ? -6.029 4.566 8.296 1.00 97.06 216 HIS A CA 1
ATOM 1599 C C . HIS A 1 216 ? -4.781 3.721 8.018 1.00 97.06 216 HIS A C 1
ATOM 1601 O O . HIS A 1 216 ? -4.397 3.596 6.865 1.00 97.06 216 HIS A O 1
ATOM 1607 N N . THR A 1 217 ? -4.145 3.113 9.024 1.00 98.12 217 THR A N 1
ATOM 1608 C CA . THR A 1 217 ? -2.888 2.345 8.904 1.00 98.12 217 THR A CA 1
ATOM 1609 C C . THR A 1 217 ? -2.853 1.324 7.759 1.00 98.12 217 THR A C 1
ATOM 1611 O O . THR A 1 217 ? -1.801 1.107 7.164 1.00 98.12 217 THR A O 1
ATOM 1614 N N . ALA A 1 218 ? -4.003 0.772 7.355 1.00 98.19 218 ALA A N 1
ATOM 1615 C CA . ALA A 1 218 ? -4.128 -0.080 6.166 1.00 98.19 218 ALA A CA 1
ATOM 1616 C C . ALA A 1 218 ? -3.864 0.656 4.824 1.00 98.19 218 ALA A C 1
ATOM 1618 O O . ALA A 1 218 ? -3.937 0.052 3.759 1.00 98.19 218 ALA A O 1
ATOM 1619 N N . PHE A 1 219 ? -3.581 1.960 4.851 1.00 97.94 219 PHE A N 1
ATOM 1620 C CA . PHE A 1 219 ? -3.040 2.759 3.750 1.00 97.94 219 PHE A CA 1
ATOM 1621 C C . PHE A 1 219 ? -1.684 2.239 3.267 1.00 97.94 219 PHE A C 1
ATOM 1623 O O . PHE A 1 219 ? -1.355 2.323 2.082 1.00 97.94 219 PHE A O 1
ATOM 1630 N N . LEU A 1 220 ? -0.889 1.712 4.184 1.00 98.56 220 LEU A N 1
ATOM 1631 C CA . LEU A 1 220 ? 0.425 1.168 3.904 1.00 98.56 220 LEU A CA 1
ATOM 1632 C C . LEU A 1 220 ? 0.333 -0.312 3.488 1.00 98.56 220 LEU A C 1
ATOM 1634 O O . LEU A 1 220 ? -0.684 -0.951 3.778 1.00 98.56 220 LEU A O 1
ATOM 1638 N N . PRO A 1 221 ? 1.355 -0.886 2.819 1.00 98.56 221 PRO A N 1
ATOM 1639 C CA . PRO A 1 221 ? 2.576 -0.247 2.289 1.00 98.56 221 PRO A CA 1
ATOM 1640 C C . PRO A 1 221 ? 2.310 0.547 1.001 1.00 98.56 221 PRO A C 1
ATOM 1642 O O . PRO A 1 221 ? 1.158 0.631 0.595 1.00 98.56 221 PRO A O 1
ATOM 1645 N N . TYR A 1 222 ? 3.342 1.109 0.358 1.00 98.50 222 TYR A N 1
ATOM 1646 C CA . TYR A 1 222 ? 3.291 1.600 -1.030 1.00 98.50 222 TYR A CA 1
ATOM 1647 C C . TYR A 1 222 ? 3.492 0.459 -2.035 1.00 98.50 222 TYR A C 1
ATOM 1649 O O . TYR A 1 222 ? 3.855 -0.655 -1.659 1.00 98.50 222 TYR A O 1
ATOM 1657 N N . GLU A 1 223 ? 3.270 0.729 -3.321 1.00 98.50 223 GLU A N 1
ATOM 1658 C CA . GLU A 1 223 ? 3.417 -0.258 -4.388 1.00 98.50 223 GLU A CA 1
ATOM 1659 C C . GLU A 1 223 ? 4.308 0.257 -5.523 1.00 98.50 223 GLU A C 1
ATOM 1661 O O . GLU A 1 223 ? 4.124 1.372 -6.016 1.00 98.50 223 GLU A O 1
ATOM 1666 N N . LEU A 1 224 ? 5.211 -0.605 -5.993 1.00 98.12 224 LEU A N 1
ATOM 1667 C CA . LEU A 1 224 ? 5.802 -0.510 -7.328 1.00 98.12 224 LEU A CA 1
ATOM 1668 C C . LEU A 1 224 ? 5.385 -1.738 -8.142 1.00 98.12 224 LEU A C 1
ATOM 1670 O O . LEU A 1 224 ? 5.206 -2.831 -7.601 1.00 98.12 224 LEU A O 1
ATOM 1674 N N . MET A 1 225 ? 5.216 -1.565 -9.446 1.00 98.75 225 MET A N 1
ATOM 1675 C CA . MET A 1 225 ? 4.750 -2.605 -10.354 1.00 98.75 225 MET A CA 1
ATOM 1676 C C . MET A 1 225 ? 5.686 -2.714 -11.551 1.00 98.75 225 MET A C 1
ATOM 1678 O O . MET A 1 225 ? 5.932 -1.736 -12.255 1.00 98.75 225 MET A O 1
ATOM 1682 N N . VAL A 1 226 ? 6.171 -3.925 -11.795 1.00 98.81 226 VAL A N 1
ATOM 1683 C CA . VAL A 1 226 ? 6.880 -4.300 -13.016 1.00 98.81 226 VAL A CA 1
ATOM 1684 C C . VAL A 1 226 ? 5.844 -4.776 -14.030 1.00 98.81 226 VAL A C 1
ATOM 1686 O O . VAL A 1 226 ? 5.027 -5.631 -13.699 1.00 98.81 226 VAL A O 1
ATOM 1689 N N . THR A 1 227 ? 5.855 -4.230 -15.243 1.00 98.00 227 THR A N 1
ATOM 1690 C CA . THR A 1 227 ? 4.955 -4.595 -16.346 1.00 98.00 227 THR A CA 1
ATOM 1691 C C . THR A 1 227 ? 5.737 -4.675 -17.658 1.00 98.00 227 THR A C 1
ATOM 1693 O O . THR A 1 227 ? 6.161 -3.653 -18.205 1.00 98.00 227 THR A O 1
ATOM 1696 N N . GLY A 1 228 ? 5.956 -5.890 -18.168 1.00 97.75 228 GLY A N 1
ATOM 1697 C CA . GLY A 1 228 ? 7.018 -6.130 -19.150 1.00 97.75 228 GLY A CA 1
ATOM 1698 C C . GLY A 1 228 ? 8.357 -5.667 -18.563 1.00 97.75 228 GLY A C 1
ATOM 1699 O O . GLY A 1 228 ? 8.617 -5.900 -17.390 1.00 97.75 228 GLY A O 1
ATOM 1700 N N . GLY A 1 229 ? 9.169 -4.921 -19.313 1.00 97.88 229 GLY A N 1
ATOM 1701 C CA . GLY A 1 229 ? 10.414 -4.322 -18.800 1.00 97.88 229 GLY A CA 1
ATOM 1702 C C . GLY A 1 229 ? 10.259 -3.001 -18.025 1.00 97.88 229 GLY A C 1
ATOM 1703 O O . GLY A 1 229 ? 11.262 -2.423 -17.612 1.00 97.88 229 GLY A O 1
ATOM 1704 N N . ARG A 1 230 ? 9.037 -2.481 -17.842 1.00 98.50 230 ARG A N 1
ATOM 1705 C CA . ARG A 1 230 ? 8.803 -1.148 -17.254 1.00 98.50 230 ARG A CA 1
ATOM 1706 C C . ARG A 1 230 ? 8.487 -1.250 -15.770 1.00 98.50 230 ARG A C 1
ATOM 1708 O O . ARG A 1 230 ? 7.636 -2.049 -15.386 1.00 98.50 230 ARG A O 1
ATOM 1715 N N . ILE A 1 231 ? 9.093 -0.397 -14.952 1.00 98.75 231 ILE A N 1
ATOM 1716 C CA . ILE A 1 231 ? 8.803 -0.290 -13.520 1.00 98.75 231 ILE A CA 1
ATOM 1717 C C . ILE A 1 231 ? 8.083 1.028 -13.262 1.00 98.75 231 ILE A C 1
ATOM 1719 O O . ILE A 1 231 ? 8.622 2.103 -13.529 1.00 98.75 231 ILE A O 1
ATOM 1723 N N . ILE A 1 232 ? 6.863 0.942 -12.738 1.00 98.69 232 ILE A N 1
ATOM 1724 C CA . ILE A 1 232 ? 5.996 2.092 -12.484 1.00 98.69 232 ILE A CA 1
ATOM 1725 C C . ILE A 1 232 ? 5.459 2.101 -11.053 1.00 98.69 232 ILE A C 1
ATOM 1727 O O . ILE A 1 232 ? 5.325 1.054 -10.423 1.00 98.69 232 ILE A O 1
ATOM 1731 N N . ALA A 1 233 ? 5.100 3.279 -10.554 1.00 98.56 233 ALA A N 1
ATOM 1732 C CA . ALA A 1 233 ? 4.404 3.453 -9.281 1.00 98.56 233 ALA A CA 1
ATOM 1733 C C . ALA A 1 233 ? 3.251 4.453 -9.414 1.00 98.56 233 ALA A C 1
ATOM 1735 O O . ALA A 1 233 ? 3.244 5.307 -10.304 1.00 98.56 233 ALA A O 1
ATOM 1736 N N . LEU A 1 234 ? 2.262 4.358 -8.522 1.00 97.69 234 LEU A N 1
ATOM 1737 C CA . LEU A 1 234 ? 1.255 5.411 -8.405 1.00 97.69 234 LEU A CA 1
ATOM 1738 C C . LEU A 1 234 ? 1.909 6.688 -7.892 1.00 97.69 234 LEU A C 1
ATOM 1740 O O . LEU A 1 234 ? 2.649 6.658 -6.907 1.00 97.69 234 LEU A O 1
ATOM 1744 N N . ARG A 1 235 ? 1.545 7.824 -8.492 1.00 96.00 235 ARG A N 1
ATOM 1745 C CA . ARG A 1 235 ? 1.954 9.133 -7.986 1.00 96.00 235 ARG A CA 1
ATOM 1746 C C . ARG A 1 235 ? 1.542 9.292 -6.531 1.00 96.00 235 ARG A C 1
ATOM 1748 O O . ARG A 1 235 ? 0.354 9.211 -6.207 1.00 96.00 235 ARG A O 1
ATOM 1755 N N . GLY A 1 236 ? 2.503 9.615 -5.663 1.00 94.50 236 GLY A N 1
ATOM 1756 C CA . GLY A 1 236 ? 2.255 9.783 -4.225 1.00 94.50 236 GLY A CA 1
ATOM 1757 C C . GLY A 1 236 ? 1.121 10.774 -3.933 1.00 94.50 236 GLY A C 1
ATOM 1758 O O . GLY A 1 236 ? 0.273 10.516 -3.083 1.00 94.50 236 GLY A O 1
ATOM 1759 N N . ARG A 1 237 ? 1.025 11.853 -4.724 1.00 92.81 237 ARG A N 1
ATOM 1760 C CA . ARG A 1 237 ? -0.069 12.838 -4.649 1.00 92.81 237 ARG A CA 1
ATOM 1761 C C . ARG A 1 237 ? -1.456 12.225 -4.871 1.00 92.81 237 ARG A C 1
ATOM 1763 O O . ARG A 1 237 ? -2.361 12.521 -4.099 1.00 92.81 237 ARG A O 1
ATOM 1770 N N . TYR A 1 238 ? -1.619 11.383 -5.895 1.00 95.00 238 TYR A N 1
ATOM 1771 C CA . TYR A 1 238 ? -2.883 10.682 -6.152 1.00 95.00 238 TYR A CA 1
ATOM 1772 C C . TYR A 1 238 ? -3.194 9.722 -5.002 1.00 95.00 238 TYR A C 1
ATOM 1774 O O . TYR A 1 238 ? -4.275 9.761 -4.416 1.00 95.00 238 TYR A O 1
ATOM 1782 N N . ARG A 1 239 ? -2.208 8.888 -4.651 1.00 95.62 239 ARG A N 1
ATOM 1783 C CA . ARG A 1 239 ? -2.368 7.798 -3.688 1.00 95.62 239 ARG A CA 1
ATOM 1784 C C . ARG A 1 239 ? -2.737 8.306 -2.296 1.00 95.62 239 ARG A C 1
ATOM 1786 O O . ARG A 1 239 ? -3.689 7.804 -1.706 1.00 95.62 239 ARG A O 1
ATOM 1793 N N . ILE A 1 240 ? -2.022 9.306 -1.777 1.00 94.31 240 ILE A N 1
ATOM 1794 C CA . ILE A 1 240 ? -2.315 9.879 -0.456 1.00 94.31 240 ILE A CA 1
ATOM 1795 C C . ILE A 1 240 ? -3.692 10.548 -0.484 1.00 94.31 240 ILE A C 1
ATOM 1797 O O . ILE A 1 240 ? -4.518 10.273 0.381 1.00 94.31 240 ILE A O 1
ATOM 1801 N N . ALA A 1 241 ? -3.988 11.364 -1.499 1.00 92.69 241 ALA A N 1
ATOM 1802 C CA . ALA A 1 241 ? -5.258 12.077 -1.557 1.00 92.69 241 ALA A CA 1
ATOM 1803 C C . ALA A 1 241 ? -6.469 11.139 -1.659 1.00 92.69 241 ALA A C 1
ATOM 1805 O O . ALA A 1 241 ? -7.476 11.372 -1.004 1.00 92.69 241 ALA A O 1
ATOM 1806 N N . LEU A 1 242 ? -6.385 10.053 -2.435 1.00 94.81 242 LEU A N 1
ATOM 1807 C CA . LEU A 1 242 ? -7.460 9.058 -2.524 1.00 94.81 242 LEU A CA 1
ATOM 1808 C C . LEU A 1 242 ? -7.760 8.399 -1.169 1.00 94.81 242 LEU A C 1
ATOM 1810 O O . LEU A 1 242 ? -8.913 8.092 -0.861 1.00 94.81 242 LEU A O 1
ATOM 1814 N N . HIS A 1 243 ? -6.721 8.162 -0.372 1.00 95.38 243 HIS A N 1
ATOM 1815 C CA . HIS A 1 243 ? -6.815 7.493 0.922 1.00 95.38 243 HIS A CA 1
ATOM 1816 C C . HIS A 1 243 ? -7.101 8.446 2.096 1.00 95.38 243 HIS A C 1
ATOM 1818 O O . HIS A 1 243 ? -7.521 7.985 3.161 1.00 95.38 243 HIS A O 1
ATOM 1824 N N . PHE A 1 244 ? -6.915 9.751 1.893 1.00 93.00 244 PHE A N 1
ATOM 1825 C CA . PHE A 1 244 ? -7.186 10.817 2.855 1.00 93.00 244 PHE A CA 1
ATOM 1826 C C . PHE A 1 244 ? -7.879 12.016 2.172 1.00 93.00 244 PHE A C 1
ATOM 1828 O O . PHE A 1 244 ? -7.326 13.119 2.142 1.00 93.00 244 PHE A O 1
ATOM 1835 N N . PRO A 1 245 ? -9.084 11.828 1.602 1.00 87.50 245 PRO A N 1
ATOM 1836 C CA . PRO A 1 245 ? -9.722 12.850 0.766 1.00 87.50 245 PRO A CA 1
ATOM 1837 C C . PRO A 1 245 ? -10.219 14.071 1.555 1.00 87.50 245 PRO A C 1
ATOM 1839 O O . PRO A 1 245 ? -10.415 15.130 0.970 1.00 87.50 245 PRO A O 1
ATOM 1842 N N . ASP A 1 246 ? -10.372 13.950 2.876 1.00 83.31 246 ASP A N 1
ATOM 1843 C CA . ASP A 1 246 ? -10.809 15.049 3.749 1.00 83.31 246 ASP A CA 1
ATOM 1844 C C . ASP A 1 246 ? -9.632 15.842 4.351 1.00 83.31 246 ASP A C 1
ATOM 1846 O O . ASP A 1 246 ? -9.844 16.784 5.118 1.00 83.31 246 ASP A O 1
ATOM 1850 N N . THR A 1 247 ? -8.383 15.485 4.026 1.00 82.94 247 THR A N 1
ATOM 1851 C CA . THR A 1 247 ? -7.211 16.228 4.505 1.00 82.94 247 THR A CA 1
ATOM 1852 C C . THR A 1 247 ? -7.222 17.642 3.938 1.00 82.94 247 THR A C 1
ATOM 1854 O O . THR A 1 247 ? -7.363 17.850 2.733 1.00 82.94 247 THR A O 1
ATOM 1857 N N . THR A 1 248 ? -7.061 18.634 4.810 1.00 84.38 248 THR A N 1
ATOM 1858 C CA . THR A 1 248 ? -7.009 20.049 4.433 1.00 84.38 248 THR A CA 1
ATOM 1859 C C . THR A 1 248 ? -5.645 20.413 3.848 1.00 84.38 248 THR A C 1
ATOM 1861 O O . THR A 1 248 ? -4.634 19.768 4.116 1.00 84.38 248 THR A O 1
ATOM 1864 N N . MET A 1 249 ? -5.563 21.495 3.071 1.00 83.75 249 MET A N 1
ATOM 1865 C CA . MET A 1 249 ? -4.262 21.981 2.586 1.00 83.75 249 MET A CA 1
ATOM 1866 C C . MET A 1 249 ? -3.389 22.530 3.727 1.00 83.75 249 MET A C 1
ATOM 1868 O O . MET A 1 249 ? -2.181 22.293 3.769 1.00 83.75 249 MET A O 1
ATOM 1872 N N . THR A 1 250 ? -3.994 23.239 4.677 1.00 83.56 250 THR A N 1
ATOM 1873 C CA . THR A 1 250 ? -3.310 23.909 5.792 1.00 83.56 250 THR A CA 1
ATOM 1874 C C . THR A 1 250 ? -3.663 23.268 7.136 1.00 83.56 250 THR A C 1
ATOM 1876 O O . THR A 1 250 ? -4.606 22.483 7.232 1.00 83.56 250 THR A O 1
ATOM 1879 N N . GLY A 1 251 ? -2.897 23.601 8.178 1.00 88.31 251 GLY A N 1
ATOM 1880 C CA . GLY A 1 251 ? -3.091 23.100 9.543 1.00 88.31 251 GLY A CA 1
ATOM 1881 C C . GLY A 1 251 ? -2.015 22.108 9.988 1.00 88.31 251 GLY A C 1
ATOM 1882 O O . GLY A 1 251 ? -1.110 21.761 9.228 1.00 88.31 251 GLY A O 1
ATOM 1883 N N . ALA A 1 252 ? -2.105 21.665 11.244 1.00 86.50 252 ALA A N 1
ATOM 1884 C CA . ALA A 1 252 ? -1.152 20.721 11.840 1.00 86.50 252 ALA A CA 1
ATOM 1885 C C . ALA A 1 252 ? -1.165 19.340 11.158 1.00 86.50 252 ALA A C 1
ATOM 1887 O O . ALA A 1 252 ? -0.151 18.655 11.151 1.00 86.50 252 ALA A O 1
ATOM 1888 N N . HIS A 1 253 ? -2.289 18.990 10.531 1.00 87.88 253 HIS A N 1
ATOM 1889 C CA . HIS A 1 253 ? -2.521 17.714 9.856 1.00 87.88 253 HIS A CA 1
ATOM 1890 C C . HIS A 1 253 ? -2.811 17.879 8.356 1.00 87.88 253 HIS A C 1
ATOM 1892 O O . HIS A 1 253 ? -3.447 17.027 7.743 1.00 87.88 253 HIS A O 1
ATOM 1898 N N . GLY A 1 254 ? -2.417 19.019 7.776 1.00 84.88 254 GLY A N 1
ATOM 1899 C CA . GLY A 1 254 ? -2.697 19.341 6.379 1.00 84.88 254 GLY A CA 1
ATOM 1900 C C . GLY A 1 254 ? -1.607 18.882 5.410 1.00 84.88 254 GLY A C 1
ATOM 1901 O O . GLY A 1 254 ? -0.459 18.662 5.798 1.00 84.88 254 GLY A O 1
ATOM 1902 N N . PHE A 1 255 ? -1.931 18.835 4.115 1.00 84.25 255 PHE A N 1
ATOM 1903 C CA . PHE A 1 255 ? -0.994 18.445 3.051 1.00 84.25 255 PHE A CA 1
ATOM 1904 C C . PHE A 1 255 ? 0.283 19.295 3.001 1.00 84.25 255 PHE A C 1
ATOM 1906 O O . PHE A 1 255 ? 1.328 18.796 2.588 1.00 84.25 255 PHE A O 1
ATOM 1913 N N . THR A 1 256 ? 0.247 20.554 3.458 1.00 85.75 256 THR A N 1
ATOM 1914 C CA . THR A 1 256 ? 1.448 21.411 3.535 1.00 85.75 256 THR A CA 1
ATOM 1915 C C . THR A 1 256 ? 2.546 20.853 4.447 1.00 85.75 256 THR A C 1
ATOM 1917 O O . THR A 1 256 ? 3.708 21.221 4.281 1.00 85.75 256 THR A O 1
ATOM 1920 N N . LYS A 1 257 ? 2.213 19.952 5.380 1.00 89.56 257 LYS A N 1
ATOM 1921 C CA . LYS A 1 257 ? 3.178 19.299 6.277 1.00 89.56 257 LYS A CA 1
ATOM 1922 C C . LYS A 1 257 ? 3.904 18.110 5.650 1.00 89.56 257 LYS A C 1
ATOM 1924 O O . LYS A 1 257 ? 4.966 17.755 6.135 1.00 89.56 257 LYS A O 1
ATOM 1929 N N . ILE A 1 258 ? 3.376 17.557 4.559 1.00 87.88 258 ILE A N 1
ATOM 1930 C CA . ILE A 1 258 ? 3.937 16.401 3.840 1.00 87.88 258 ILE A CA 1
ATOM 1931 C C . ILE A 1 258 ? 4.192 16.732 2.364 1.00 87.88 258 ILE A C 1
ATOM 1933 O O . ILE A 1 258 ? 4.022 15.898 1.478 1.00 87.88 258 ILE A O 1
ATOM 1937 N N . THR A 1 259 ? 4.568 17.976 2.058 1.00 87.19 259 THR A N 1
ATOM 1938 C CA . THR A 1 259 ? 4.789 18.424 0.669 1.00 87.19 259 THR A CA 1
ATOM 1939 C C . THR A 1 259 ? 5.953 17.716 -0.010 1.00 87.19 259 THR A C 1
ATOM 1941 O O . THR A 1 259 ? 5.929 17.552 -1.232 1.00 87.19 259 THR A O 1
ATOM 1944 N N . THR A 1 260 ? 6.946 17.281 0.766 1.00 90.62 260 THR A N 1
ATOM 1945 C CA . THR A 1 260 ? 8.101 16.512 0.290 1.00 90.62 260 THR A CA 1
ATOM 1946 C C . THR A 1 260 ? 7.764 15.041 0.071 1.00 90.62 260 THR A C 1
ATOM 1948 O O . THR A 1 260 ? 8.320 14.439 -0.848 1.00 90.62 260 THR A O 1
ATOM 1951 N N . ALA A 1 261 ? 6.779 14.498 0.797 1.00 92.12 261 ALA A N 1
ATOM 1952 C CA . ALA A 1 261 ? 6.487 13.067 0.812 1.00 92.12 261 ALA A CA 1
ATOM 1953 C C . ALA A 1 261 ? 6.245 12.469 -0.581 1.00 92.12 261 ALA A C 1
ATOM 1955 O O . ALA A 1 261 ? 6.875 11.460 -0.891 1.00 92.12 261 ALA A O 1
ATOM 1956 N N . PRO A 1 262 ? 5.434 13.063 -1.487 1.00 93.25 262 PRO A N 1
ATOM 1957 C CA . PRO A 1 262 ? 5.276 12.513 -2.832 1.00 93.25 262 PRO A CA 1
ATOM 1958 C C . PRO A 1 262 ? 6.592 12.365 -3.602 1.00 93.25 262 PRO A C 1
ATOM 1960 O O . PRO A 1 262 ? 6.760 11.388 -4.326 1.00 93.25 262 PRO A O 1
ATOM 1963 N N . PHE A 1 263 ? 7.514 13.319 -3.449 1.00 93.00 263 PHE A N 1
ATOM 1964 C CA . PHE A 1 263 ? 8.824 13.252 -4.089 1.00 93.00 263 PHE A CA 1
ATOM 1965 C C . PHE A 1 263 ? 9.729 12.235 -3.384 1.00 93.00 263 PHE A C 1
ATOM 1967 O O . PHE A 1 263 ? 10.323 11.401 -4.059 1.00 93.00 263 PHE A O 1
ATOM 1974 N N . GLY A 1 264 ? 9.781 12.228 -2.049 1.00 93.50 264 GLY A N 1
ATOM 1975 C CA . GLY A 1 264 ? 10.576 11.260 -1.287 1.00 93.50 264 GLY A CA 1
ATOM 1976 C C . GLY A 1 264 ? 10.165 9.806 -1.517 1.00 93.50 264 GLY A C 1
ATOM 1977 O O . GLY A 1 264 ? 11.032 8.958 -1.727 1.00 93.50 264 GLY A O 1
ATOM 1978 N N . ILE A 1 265 ? 8.859 9.527 -1.601 1.00 95.62 265 ILE A N 1
ATOM 1979 C CA . ILE A 1 265 ? 8.327 8.205 -1.971 1.00 95.62 265 ILE A CA 1
ATOM 1980 C C . ILE A 1 265 ? 8.824 7.806 -3.362 1.00 95.62 265 ILE A C 1
ATOM 1982 O O . ILE A 1 265 ? 9.338 6.705 -3.539 1.00 95.62 265 ILE A O 1
ATOM 1986 N N . MET A 1 266 ? 8.707 8.700 -4.351 1.00 95.62 266 MET A N 1
ATOM 1987 C CA . MET A 1 266 ? 9.177 8.432 -5.712 1.00 95.62 266 MET A CA 1
ATOM 1988 C C . MET A 1 266 ? 10.677 8.116 -5.727 1.00 95.62 266 MET A C 1
ATOM 1990 O O . MET A 1 266 ? 11.072 7.126 -6.330 1.00 95.62 266 MET A O 1
ATOM 1994 N N . VAL A 1 267 ? 11.503 8.890 -5.014 1.00 94.62 267 VAL A N 1
ATOM 1995 C CA . VAL A 1 267 ? 12.956 8.662 -4.917 1.00 94.62 267 VAL A CA 1
ATOM 1996 C C . VAL A 1 267 ? 13.284 7.321 -4.247 1.00 94.62 267 VAL A C 1
ATOM 1998 O O . VAL A 1 267 ? 14.176 6.605 -4.705 1.00 94.62 267 VAL A O 1
ATOM 2001 N N . ALA A 1 268 ? 12.556 6.939 -3.194 1.00 95.06 268 ALA A N 1
ATOM 2002 C CA . ALA A 1 268 ? 12.735 5.643 -2.539 1.00 95.06 268 ALA A CA 1
ATOM 2003 C C . ALA A 1 268 ? 12.416 4.476 -3.489 1.00 95.06 268 ALA A C 1
ATOM 2005 O O . ALA A 1 268 ? 13.190 3.521 -3.598 1.00 95.06 268 ALA A O 1
ATOM 2006 N N . LEU A 1 269 ? 11.307 4.575 -4.229 1.00 97.69 269 LEU A N 1
ATOM 2007 C CA . LEU A 1 269 ? 10.901 3.556 -5.198 1.00 97.69 269 LEU A CA 1
ATOM 2008 C C . LEU A 1 269 ? 11.808 3.540 -6.441 1.00 97.69 269 LEU A C 1
ATOM 2010 O O . LEU A 1 269 ? 12.084 2.469 -6.978 1.00 97.69 269 LEU A O 1
ATOM 2014 N N . GLU A 1 270 ? 12.333 4.687 -6.869 1.00 97.00 270 GLU A N 1
ATOM 2015 C CA . GLU A 1 270 ? 13.365 4.790 -7.905 1.00 97.00 270 GLU A CA 1
ATOM 2016 C C . GLU A 1 270 ? 14.629 4.020 -7.507 1.00 97.00 270 GLU A C 1
ATOM 2018 O O . GLU A 1 270 ? 15.111 3.194 -8.286 1.00 97.00 270 GLU A O 1
ATOM 2023 N N . ALA A 1 271 ? 15.120 4.209 -6.281 1.00 95.81 271 ALA A N 1
ATOM 2024 C CA . ALA A 1 271 ? 16.274 3.471 -5.775 1.00 95.81 271 ALA A CA 1
ATOM 2025 C C . ALA A 1 271 ? 16.012 1.954 -5.740 1.00 95.81 271 ALA A C 1
ATOM 2027 O O . ALA A 1 271 ? 16.854 1.174 -6.190 1.00 95.81 271 ALA A O 1
ATOM 2028 N N . ALA A 1 272 ? 14.823 1.530 -5.294 1.00 97.25 272 ALA A N 1
ATOM 2029 C CA . ALA A 1 272 ? 14.399 0.130 -5.365 1.00 97.25 272 ALA A CA 1
ATOM 2030 C C . ALA A 1 272 ? 14.332 -0.389 -6.815 1.00 97.25 272 ALA A C 1
ATOM 2032 O O . ALA A 1 272 ? 14.718 -1.521 -7.097 1.00 97.25 272 ALA A O 1
ATOM 2033 N N . SER A 1 273 ? 13.924 0.451 -7.766 1.00 97.75 273 SER A N 1
ATOM 2034 C CA . SER A 1 273 ? 13.892 0.116 -9.194 1.00 97.75 273 SER A CA 1
ATOM 2035 C C . SER A 1 273 ? 15.272 0.102 -9.866 1.00 97.75 273 SER A C 1
ATOM 2037 O O . SER A 1 273 ? 15.368 -0.276 -11.026 1.00 97.75 273 SER A O 1
ATOM 2039 N N . GLY A 1 274 ? 16.342 0.500 -9.164 1.00 96.12 274 GLY A N 1
ATOM 2040 C CA . GLY A 1 274 ? 17.706 0.572 -9.699 1.00 96.12 274 GLY A CA 1
ATOM 2041 C C . GLY A 1 274 ? 18.063 1.900 -10.372 1.00 96.12 274 GLY A C 1
ATOM 2042 O O . GLY A 1 274 ? 19.146 2.019 -10.951 1.00 96.12 274 GLY A O 1
ATOM 2043 N N . PHE A 1 275 ? 17.193 2.907 -10.287 1.00 94.56 275 PHE A N 1
ATOM 2044 C CA . PHE A 1 275 ? 17.509 4.266 -10.705 1.00 94.56 275 PHE A CA 1
ATOM 2045 C C . PHE A 1 275 ? 18.341 4.972 -9.629 1.00 94.56 275 PHE A C 1
ATOM 2047 O O . PHE A 1 275 ? 17.997 4.982 -8.449 1.00 94.56 275 PHE A O 1
ATOM 2054 N N . LYS A 1 276 ? 19.455 5.579 -10.045 1.00 85.06 276 LYS A N 1
ATOM 2055 C CA . LYS A 1 276 ? 20.295 6.408 -9.179 1.00 85.06 276 LYS A CA 1
ATOM 2056 C C . LYS A 1 276 ? 20.048 7.863 -9.529 1.00 85.06 276 LYS A C 1
ATOM 2058 O O . LYS A 1 276 ? 20.525 8.340 -10.556 1.00 85.06 276 LYS A O 1
ATOM 2063 N N . ARG A 1 277 ? 19.287 8.545 -8.680 1.00 82.75 277 ARG A N 1
ATOM 2064 C CA . ARG A 1 277 ? 19.079 9.984 -8.791 1.00 82.75 277 ARG A CA 1
ATOM 2065 C C . ARG A 1 277 ? 20.296 10.717 -8.237 1.00 82.75 277 ARG A C 1
ATOM 2067 O O . ARG A 1 277 ? 20.807 10.346 -7.183 1.00 82.75 277 ARG A O 1
ATOM 2074 N N . ASP A 1 278 ? 20.723 11.760 -8.937 1.00 78.88 278 ASP A N 1
ATOM 2075 C CA . ASP A 1 278 ? 21.654 12.732 -8.377 1.00 78.88 278 ASP A CA 1
ATOM 2076 C C . ASP A 1 278 ? 20.860 13.648 -7.438 1.00 78.88 278 ASP A C 1
ATOM 2078 O O . ASP A 1 278 ? 20.038 14.457 -7.880 1.00 78.88 278 ASP A O 1
ATOM 2082 N N . LEU A 1 279 ? 20.980 13.403 -6.134 1.00 73.06 279 LEU A N 1
ATOM 2083 C CA . LEU A 1 279 ? 20.298 14.183 -5.108 1.00 73.06 279 LEU A CA 1
ATOM 2084 C C . LEU A 1 279 ? 21.246 15.289 -4.642 1.00 73.06 279 LEU A C 1
ATOM 2086 O O . LEU A 1 279 ? 22.392 14.986 -4.305 1.00 73.06 279 LEU A O 1
ATOM 2090 N N . PRO A 1 280 ? 20.793 16.553 -4.570 1.00 61.72 280 PRO A N 1
ATOM 2091 C CA . PRO A 1 280 ? 21.615 17.601 -3.991 1.00 61.72 280 PRO A CA 1
ATOM 2092 C C . PRO A 1 280 ? 21.947 17.216 -2.549 1.00 61.72 280 PRO A C 1
ATOM 2094 O O . PRO A 1 280 ? 21.047 16.949 -1.750 1.00 61.72 280 PRO A O 1
ATOM 2097 N N . THR A 1 281 ? 23.234 17.189 -2.204 1.00 54.88 281 THR A N 1
ATOM 2098 C CA . THR A 1 281 ? 23.655 17.114 -0.806 1.00 54.88 281 THR A CA 1
ATOM 2099 C C . THR A 1 281 ? 23.063 18.322 -0.096 1.00 54.88 281 THR A C 1
ATOM 2101 O O . THR A 1 281 ? 23.419 19.459 -0.415 1.00 54.88 281 THR A O 1
ATOM 2104 N N . ARG A 1 282 ? 22.123 18.106 0.831 1.00 50.81 282 ARG A N 1
ATOM 2105 C CA . ARG A 1 282 ? 21.703 19.169 1.745 1.00 50.81 282 ARG A CA 1
ATOM 2106 C C . ARG A 1 282 ? 22.937 19.554 2.558 1.00 50.81 282 ARG A C 1
ATOM 2108 O O . ARG A 1 282 ? 23.364 18.787 3.414 1.00 50.81 282 ARG A O 1
ATOM 2115 N N . ASN A 1 283 ? 23.530 20.699 2.234 1.00 39.66 283 ASN A N 1
ATOM 2116 C CA . ASN A 1 283 ? 24.382 21.390 3.188 1.00 39.66 283 ASN A CA 1
ATOM 2117 C C . ASN A 1 283 ? 23.492 21.786 4.372 1.00 39.66 283 ASN A C 1
ATOM 2119 O O . ASN A 1 283 ? 22.347 22.197 4.158 1.00 39.66 283 ASN A O 1
ATOM 2123 N N . GLU A 1 284 ? 24.027 21.547 5.566 1.00 37.53 284 GLU A N 1
ATOM 2124 C CA . GLU A 1 284 ? 23.405 21.695 6.890 1.00 37.53 284 GLU A CA 1
ATOM 2125 C C . GLU A 1 284 ? 22.634 23.008 7.087 1.00 37.53 284 GLU A C 1
ATOM 2127 O O . GLU A 1 284 ? 23.113 24.070 6.621 1.00 37.53 284 GLU A O 1
#

Foldseek 3Di:
DFWFDQDDDDLVVSVVLLCVLLVVLAWDFFFKDALDPQKIKTKTAHPLLLVLLVVFDNSLQRRIWIWMFGDFPNDTIIDTDQQQLVCLLRVSHRPVSVNVSCCRSTNGPDDDQDPDDPSVQRHQVRDALDPPGDGQNDKDFLDFDPWLVVQVVLLVVLLVVCFQQKHWGGWDDRPPFSKIKTFIARNQFRQCHNPRDRALHPVQLQVQAQPDRDGLNSLDDFMWMRGTRIIIGGQPRRSSCSSNVVADCDDSNHVVSRVCNSVRVSNSVSRSSVHDDPHPDPDD

Secondary structure (DSSP, 8-state):
-EE----SS-HHHHHHHHHHHHHHTT-EEEEEE-SSTTEEEEEEE-HHHHHHHHHSTTGGGGSSEEEEEEEETTEEEEEE--HHHHHHHTTS---HHHHHHHHHHH---EE-SSS---GGGTSTTT--SSTT---TT-EEEEEE-SSHHHHHHHHHHHHHTTGGG-EEEEEEEPTTSSEEEEEEE-SS-SSS-TTT--TT-HHHHHHHH--SSS--GGG-SEEEEEETTEEEEE-HHHHHHHH-TT--SSSTTSGGGGSSHHHHHHHHHHHHTT----------

Radius of gyration: 17.73 Å; chains: 1; bounding box: 44×43×46 Å

Organism: NCBI:txid1817766